Protein AF-A0AAU8K6G0-F1 (afdb_monomer_lite)

pLDDT: mean 73.61, std 20.49, range [36.53, 98.44]

Organism: NCBI:txid3156397

Structure (mmCIF, N/CA/C/O backbone):
data_AF-A0AAU8K6G0-F1
#
_entry.id   AF-A0AAU8K6G0-F1
#
loop_
_atom_site.group_PDB
_atom_site.id
_atom_site.type_symbol
_atom_site.label_atom_id
_atom_site.label_alt_id
_atom_site.label_comp_id
_atom_site.label_asym_id
_atom_site.label_entity_id
_atom_site.label_seq_id
_atom_site.pdbx_PDB_ins_code
_atom_site.Cartn_x
_atom_site.Cartn_y
_atom_site.Cartn_z
_atom_site.occupancy
_atom_site.B_iso_or_equiv
_atom_site.auth_seq_id
_atom_site.auth_comp_id
_atom_site.auth_asym_id
_atom_site.auth_atom_id
_atom_site.pdbx_PDB_model_num
ATOM 1 N N . MET A 1 1 ? 48.827 9.427 -20.322 1.00 44.75 1 MET A N 1
ATOM 2 C CA . MET A 1 1 ? 47.410 9.807 -20.124 1.00 44.75 1 MET A CA 1
ATOM 3 C C . MET A 1 1 ? 46.791 10.332 -21.427 1.00 44.75 1 MET A C 1
ATOM 5 O O . MET A 1 1 ? 46.483 11.510 -21.498 1.00 44.75 1 MET A O 1
ATOM 9 N N . LEU A 1 2 ? 46.633 9.499 -22.471 1.00 44.25 2 LEU A N 1
ATOM 10 C CA . LEU A 1 2 ? 45.915 9.888 -23.709 1.00 44.25 2 LEU A CA 1
ATOM 11 C C . LEU A 1 2 ? 45.639 8.693 -24.655 1.00 44.25 2 LEU A C 1
ATOM 13 O O . LEU A 1 2 ? 45.803 8.809 -25.861 1.00 44.25 2 LEU A O 1
ATOM 17 N N . HIS A 1 3 ? 45.270 7.511 -24.134 1.00 44.19 3 HIS A N 1
ATOM 18 C CA . HIS A 1 3 ? 45.086 6.322 -24.993 1.00 44.19 3 HIS A CA 1
ATOM 19 C C . HIS A 1 3 ? 43.915 5.387 -24.630 1.00 44.19 3 HIS A C 1
ATOM 21 O O . HIS A 1 3 ? 43.946 4.200 -24.943 1.00 44.19 3 HIS A O 1
ATOM 27 N N . THR A 1 4 ? 42.847 5.905 -24.016 1.00 48.69 4 THR A N 1
ATOM 28 C CA . THR A 1 4 ? 41.699 5.087 -23.564 1.00 48.69 4 THR A CA 1
ATOM 29 C C . THR A 1 4 ? 40.339 5.743 -23.832 1.00 48.69 4 THR A C 1
ATOM 31 O O . THR A 1 4 ? 39.475 5.764 -22.966 1.00 48.69 4 THR A O 1
ATOM 34 N N . ALA A 1 5 ? 40.114 6.269 -25.042 1.00 45.47 5 ALA A N 1
ATOM 35 C CA . ALA A 1 5 ? 38.842 6.919 -25.405 1.00 45.47 5 ALA A CA 1
ATOM 36 C C . ALA A 1 5 ? 38.200 6.404 -26.713 1.00 45.47 5 ALA A C 1
ATOM 38 O O . ALA A 1 5 ? 37.500 7.150 -27.385 1.00 45.47 5 ALA A O 1
ATOM 39 N N . LEU A 1 6 ? 38.429 5.140 -27.099 1.00 46.78 6 LEU A N 1
ATOM 40 C CA . LEU A 1 6 ? 37.892 4.568 -28.354 1.00 46.78 6 LEU A CA 1
ATOM 41 C C . LEU A 1 6 ? 37.391 3.113 -28.232 1.00 46.78 6 LEU A C 1
ATOM 43 O O . LEU A 1 6 ? 37.325 2.385 -29.218 1.00 46.78 6 LEU A O 1
ATOM 47 N N . LYS A 1 7 ? 37.000 2.668 -27.031 1.00 49.50 7 LYS A N 1
ATOM 48 C CA . LYS A 1 7 ? 36.321 1.373 -26.824 1.00 49.50 7 LYS A CA 1
ATOM 49 C C . LYS A 1 7 ? 34.852 1.616 -26.497 1.00 49.50 7 LYS A C 1
ATOM 51 O O . LYS A 1 7 ? 34.498 1.826 -25.347 1.00 49.50 7 LYS A O 1
ATOM 56 N N . GLY A 1 8 ? 34.015 1.626 -27.528 1.00 50.06 8 GLY A N 1
ATOM 57 C CA . GLY A 1 8 ? 32.563 1.752 -27.366 1.00 50.06 8 GLY A CA 1
ATOM 58 C C . GLY A 1 8 ? 31.791 2.058 -28.645 1.00 50.06 8 GLY A C 1
ATOM 59 O O . GLY A 1 8 ? 30.613 2.379 -28.580 1.00 50.06 8 GLY A O 1
ATOM 60 N N . HIS A 1 9 ? 32.430 2.009 -29.815 1.00 48.78 9 HIS A N 1
ATOM 61 C CA . HIS A 1 9 ? 31.710 2.143 -31.076 1.00 48.78 9 HIS A CA 1
ATOM 62 C C . HIS A 1 9 ? 31.223 0.747 -31.454 1.00 48.78 9 HIS A C 1
ATOM 64 O O . HIS A 1 9 ? 32.024 -0.134 -31.766 1.00 48.78 9 HIS A O 1
ATOM 70 N N . THR A 1 10 ? 29.916 0.520 -31.334 1.00 61.38 10 THR A N 1
ATOM 71 C CA . THR A 1 10 ? 29.287 -0.720 -31.790 1.00 61.38 10 THR A CA 1
ATOM 72 C C . THR A 1 10 ? 29.584 -0.904 -33.284 1.00 61.38 10 THR A C 1
ATOM 74 O O . THR A 1 10 ? 29.611 0.076 -34.027 1.00 61.38 10 THR A O 1
ATOM 77 N N . PRO A 1 11 ? 29.813 -2.134 -33.775 1.00 67.06 11 PRO A N 1
ATOM 78 C CA . PRO A 1 11 ? 30.180 -2.382 -35.178 1.00 67.06 11 PRO A CA 1
ATOM 79 C C . PRO A 1 11 ? 29.183 -1.782 -36.192 1.00 67.06 11 PRO A C 1
ATOM 81 O O . PRO A 1 11 ? 29.545 -1.498 -37.331 1.00 67.06 11 PRO A O 1
ATOM 84 N N . LEU A 1 12 ? 27.948 -1.513 -35.756 1.00 64.06 12 LEU A N 1
ATOM 85 C CA . LEU A 1 12 ? 26.915 -0.807 -36.512 1.00 64.06 12 LEU A CA 1
ATOM 86 C C . LEU A 1 12 ? 27.252 0.659 -36.829 1.00 64.06 12 LEU A C 1
ATOM 88 O O . LEU A 1 12 ? 26.959 1.110 -37.935 1.00 64.06 12 LEU A O 1
ATOM 92 N N . THR A 1 13 ? 27.882 1.409 -35.919 1.00 66.50 13 THR A N 1
ATOM 93 C CA . THR A 1 13 ? 28.199 2.827 -36.174 1.00 66.50 13 THR A CA 1
ATOM 94 C C . THR A 1 13 ? 29.302 2.973 -37.216 1.00 66.50 13 THR A C 1
ATOM 96 O O . THR A 1 13 ? 29.207 3.826 -38.096 1.00 66.50 13 THR A O 1
ATOM 99 N N . LEU A 1 14 ? 30.298 2.083 -37.197 1.00 73.25 14 LEU A N 1
ATOM 100 C CA . LEU A 1 14 ? 31.345 2.040 -38.221 1.00 73.25 14 LEU A CA 1
ATOM 101 C C . LEU A 1 14 ? 30.783 1.684 -39.604 1.00 73.25 14 LEU A C 1
ATOM 103 O O . LEU A 1 14 ? 31.200 2.269 -40.603 1.00 73.25 14 LEU A O 1
ATOM 107 N N . LEU A 1 15 ? 29.798 0.783 -39.667 1.00 75.69 15 LEU A N 1
ATOM 108 C CA . LEU A 1 15 ? 29.157 0.383 -40.922 1.00 75.69 15 LEU A CA 1
ATOM 109 C C . LEU A 1 15 ? 28.338 1.536 -41.531 1.00 75.69 15 LEU A C 1
ATOM 111 O O . LEU A 1 15 ? 28.413 1.774 -42.736 1.00 75.69 15 LEU A O 1
ATOM 115 N N . LEU A 1 16 ? 27.636 2.314 -40.701 1.00 73.81 16 LEU A N 1
ATOM 116 C CA . LEU A 1 16 ? 26.904 3.505 -41.148 1.00 73.81 16 LEU A CA 1
ATOM 117 C C . LEU A 1 16 ? 27.837 4.614 -41.654 1.00 73.81 16 LEU A C 1
ATOM 119 O O . LEU A 1 16 ? 27.563 5.211 -42.696 1.00 73.81 16 LEU A O 1
ATOM 123 N N . ILE A 1 17 ? 28.964 4.855 -40.972 1.00 76.19 17 ILE A N 1
ATOM 124 C CA . ILE A 1 17 ? 29.969 5.837 -41.415 1.00 76.19 17 ILE A CA 1
ATOM 125 C C . ILE A 1 17 ? 30.580 5.410 -42.758 1.00 76.19 17 ILE A C 1
ATOM 127 O O . ILE A 1 17 ? 30.691 6.227 -43.674 1.00 76.19 17 ILE A O 1
ATOM 131 N N . ALA A 1 18 ? 30.923 4.127 -42.910 1.00 76.88 18 ALA A N 1
ATOM 132 C CA . ALA A 1 18 ? 31.468 3.595 -44.157 1.00 76.88 18 ALA A CA 1
ATOM 133 C C . ALA A 1 18 ? 30.462 3.691 -45.320 1.00 76.88 18 ALA A C 1
ATOM 135 O O . ALA A 1 18 ? 30.833 4.098 -46.422 1.00 76.88 18 ALA A O 1
ATOM 136 N N . ALA A 1 19 ? 29.183 3.385 -45.076 1.00 76.38 19 ALA A N 1
ATOM 137 C CA . ALA A 1 19 ? 28.126 3.503 -46.080 1.00 76.38 19 ALA A CA 1
ATOM 138 C C . ALA A 1 19 ? 27.901 4.963 -46.516 1.00 76.38 19 ALA A C 1
ATOM 140 O O . ALA A 1 19 ? 27.781 5.238 -47.713 1.00 76.38 19 ALA A O 1
ATOM 141 N N . ALA A 1 20 ? 27.912 5.909 -45.571 1.00 76.44 20 ALA A N 1
ATOM 142 C CA . ALA A 1 20 ? 27.795 7.335 -45.869 1.00 76.44 20 ALA A CA 1
ATOM 143 C C . ALA A 1 20 ? 28.990 7.851 -46.691 1.00 76.44 20 ALA A C 1
ATOM 145 O O . ALA A 1 20 ? 28.804 8.568 -47.677 1.00 76.44 20 ALA A O 1
ATOM 146 N N . ALA A 1 21 ? 30.212 7.436 -46.339 1.00 78.19 21 ALA A N 1
ATOM 147 C CA . ALA A 1 21 ? 31.419 7.793 -47.080 1.00 78.19 21 ALA A CA 1
ATOM 148 C C . ALA A 1 21 ? 31.408 7.226 -48.512 1.00 78.19 21 ALA A C 1
ATOM 150 O O . ALA A 1 21 ? 31.720 7.943 -49.466 1.00 78.19 21 ALA A O 1
ATOM 151 N N . ALA A 1 22 ? 30.987 5.968 -48.687 1.00 77.62 22 ALA A N 1
ATOM 152 C CA . ALA A 1 22 ? 30.864 5.340 -50.001 1.00 77.62 22 ALA A CA 1
ATOM 153 C C . ALA A 1 22 ? 29.813 6.039 -50.883 1.00 77.62 22 ALA A C 1
ATOM 155 O O . ALA A 1 22 ? 30.069 6.303 -52.060 1.00 77.62 22 ALA A O 1
ATOM 156 N N . ALA A 1 23 ? 28.661 6.408 -50.312 1.00 76.88 23 ALA A N 1
ATOM 157 C CA . ALA A 1 23 ? 27.618 7.144 -51.024 1.00 76.88 23 ALA A CA 1
ATOM 158 C C . ALA A 1 23 ? 28.089 8.545 -51.459 1.00 76.88 23 ALA A C 1
ATOM 160 O O . ALA A 1 23 ? 27.839 8.957 -52.595 1.00 76.88 23 ALA A O 1
ATOM 161 N N . ALA A 1 24 ? 28.825 9.254 -50.595 1.00 77.75 24 ALA A N 1
ATOM 162 C CA . ALA A 1 24 ? 29.387 10.566 -50.909 1.00 77.75 24 ALA A CA 1
ATOM 163 C C . ALA A 1 24 ? 30.425 10.499 -52.044 1.00 77.75 24 ALA A C 1
ATOM 165 O O . ALA A 1 24 ? 30.394 11.317 -52.968 1.00 77.75 24 ALA A O 1
ATOM 166 N N . LEU A 1 25 ? 31.311 9.496 -52.020 1.00 80.31 25 LEU A N 1
ATOM 167 C CA . LEU A 1 25 ? 32.300 9.280 -53.079 1.00 80.31 25 LEU A CA 1
ATOM 168 C C . LEU A 1 25 ? 31.635 8.929 -54.415 1.00 80.31 25 LEU A C 1
ATOM 170 O O . LEU A 1 25 ? 32.007 9.485 -55.451 1.00 80.31 25 LEU A O 1
ATOM 174 N N . LEU A 1 26 ? 30.616 8.067 -54.401 1.00 78.00 26 LEU A N 1
ATOM 175 C CA . LEU A 1 26 ? 29.871 7.705 -55.605 1.00 78.00 26 LEU A CA 1
ATOM 176 C C . LEU A 1 26 ? 29.151 8.921 -56.213 1.00 78.00 26 LEU A C 1
ATOM 178 O O . LEU A 1 26 ? 29.222 9.140 -57.425 1.00 78.00 26 LEU A O 1
ATOM 182 N N . ALA A 1 27 ? 28.529 9.761 -55.380 1.00 72.38 27 ALA A N 1
ATOM 183 C CA . ALA A 1 27 ? 27.895 11.003 -55.819 1.00 72.38 27 ALA A CA 1
ATOM 184 C C . ALA A 1 27 ? 28.905 11.982 -56.448 1.00 72.38 27 ALA A C 1
ATOM 186 O O . ALA A 1 27 ? 28.614 12.586 -57.484 1.00 72.38 27 ALA A O 1
ATOM 187 N N . LEU A 1 28 ? 30.112 12.094 -55.881 1.00 77.50 28 LEU A N 1
ATOM 188 C CA . LEU A 1 28 ? 31.181 12.944 -56.414 1.00 77.50 28 LEU A CA 1
ATOM 189 C C . LEU A 1 28 ? 31.665 12.467 -57.794 1.00 77.50 28 LEU A C 1
ATOM 191 O O . LEU A 1 28 ? 31.880 13.283 -58.694 1.00 77.50 28 LEU A O 1
ATOM 195 N N . VAL A 1 29 ? 31.806 11.152 -57.987 1.00 80.06 29 VAL A N 1
ATOM 196 C CA . VAL A 1 29 ? 32.210 10.560 -59.275 1.00 80.06 29 VAL A CA 1
ATOM 197 C C . VAL A 1 29 ? 31.147 10.804 -60.351 1.00 80.06 29 VAL A C 1
ATOM 199 O O . VAL A 1 29 ? 31.484 11.196 -61.472 1.00 80.06 29 VAL A O 1
ATOM 202 N N . ILE A 1 30 ? 29.865 10.642 -60.012 1.00 73.00 30 ILE A N 1
ATOM 203 C CA . ILE A 1 30 ? 28.749 10.902 -60.935 1.00 73.00 30 ILE A CA 1
ATOM 204 C C . ILE A 1 30 ? 28.678 12.396 -61.292 1.00 73.00 30 ILE A C 1
ATOM 206 O O . ILE A 1 30 ? 28.531 12.740 -62.467 1.00 73.00 30 ILE A O 1
ATOM 210 N N . ALA A 1 31 ? 28.864 13.290 -60.316 1.00 67.88 31 ALA A N 1
ATOM 211 C CA . ALA A 1 31 ? 28.856 14.737 -60.532 1.00 67.88 31 ALA A CA 1
ATOM 212 C C . ALA A 1 31 ? 29.997 15.220 -61.443 1.00 67.88 31 ALA A C 1
ATOM 214 O O . ALA A 1 31 ? 29.808 16.164 -62.208 1.00 67.88 31 ALA A O 1
ATOM 215 N N . ARG A 1 32 ? 31.165 14.563 -61.407 1.00 78.06 32 ARG A N 1
ATOM 216 C CA . ARG A 1 32 ? 32.291 14.882 -62.302 1.00 78.06 32 ARG A CA 1
ATOM 217 C C . ARG A 1 32 ? 32.070 14.422 -63.745 1.00 78.06 32 ARG A C 1
ATOM 219 O O . ARG A 1 32 ? 32.608 15.046 -64.654 1.00 78.06 32 ARG A O 1
ATOM 226 N N . ARG A 1 33 ? 31.300 13.350 -63.970 1.00 73.25 33 ARG A N 1
ATOM 227 C CA . ARG A 1 33 ? 31.019 12.810 -65.316 1.00 73.25 33 ARG A CA 1
ATOM 228 C C . ARG A 1 33 ? 29.783 13.414 -65.983 1.00 73.25 33 ARG A C 1
ATOM 230 O O . ARG A 1 33 ? 29.717 13.445 -67.208 1.00 73.25 33 ARG A O 1
ATOM 237 N N . ALA A 1 34 ? 28.806 13.887 -65.215 1.00 56.84 34 ALA A N 1
ATOM 238 C CA . ALA A 1 34 ? 27.557 14.405 -65.761 1.00 56.84 34 ALA A CA 1
ATOM 239 C C . ALA A 1 34 ? 27.648 15.914 -66.057 1.00 56.84 34 ALA A C 1
ATOM 241 O O . ALA A 1 34 ? 27.816 16.733 -65.157 1.00 56.84 34 ALA A O 1
ATOM 242 N N . GLY A 1 35 ? 27.482 16.310 -67.325 1.00 62.25 35 GLY A N 1
ATOM 243 C CA . GLY A 1 35 ? 27.465 17.719 -67.737 1.00 62.25 35 GLY A CA 1
ATOM 244 C C . GLY A 1 35 ? 26.424 18.564 -66.980 1.00 62.25 35 GLY A C 1
ATOM 245 O O . GLY A 1 35 ? 25.398 18.051 -66.522 1.00 62.25 35 GLY A O 1
ATOM 246 N N . ARG A 1 36 ? 26.680 19.882 -66.881 1.00 58.66 36 ARG A N 1
ATOM 247 C CA . ARG A 1 36 ? 26.013 20.880 -66.001 1.00 58.66 36 ARG A CA 1
ATOM 248 C C . ARG A 1 36 ? 24.473 20.837 -65.937 1.00 58.66 36 ARG A C 1
ATOM 250 O O . ARG A 1 36 ? 23.899 21.326 -64.969 1.00 58.66 36 ARG A O 1
ATOM 257 N N . ARG A 1 37 ? 23.784 20.260 -66.928 1.00 56.41 37 ARG A N 1
ATOM 258 C CA . ARG A 1 37 ? 22.311 20.158 -66.966 1.00 56.41 37 ARG A CA 1
ATOM 259 C C . ARG A 1 37 ? 21.743 18.999 -66.131 1.00 56.41 37 ARG A C 1
ATOM 261 O O . ARG A 1 37 ? 20.622 19.106 -65.647 1.00 56.41 37 ARG A O 1
ATOM 268 N N . THR A 1 38 ? 22.516 17.944 -65.884 1.00 54.16 38 THR A N 1
ATOM 269 C CA . THR A 1 38 ? 22.096 16.770 -65.085 1.00 54.16 38 THR A CA 1
ATOM 270 C C . THR A 1 38 ? 22.302 16.966 -63.578 1.00 54.16 38 THR A C 1
ATOM 272 O O . THR A 1 38 ? 21.593 16.373 -62.768 1.00 54.16 38 THR A O 1
ATOM 275 N N . VAL A 1 39 ? 23.208 17.872 -63.192 1.00 54.62 39 VAL A N 1
ATOM 276 C CA . VAL A 1 39 ? 23.562 18.171 -61.791 1.00 54.62 39 VAL A CA 1
ATOM 277 C C . VAL A 1 39 ? 22.388 18.780 -61.012 1.00 54.62 39 VAL A C 1
ATOM 279 O O . VAL A 1 39 ? 22.196 18.475 -59.838 1.00 54.62 39 VAL A O 1
ATOM 282 N N . ARG A 1 40 ? 21.528 19.572 -61.671 1.00 56.00 40 ARG A N 1
ATOM 283 C CA . ARG A 1 40 ? 20.357 20.196 -61.026 1.00 56.00 40 ARG A CA 1
ATOM 284 C C . ARG A 1 40 ? 19.267 19.203 -60.612 1.00 56.00 40 ARG A C 1
ATOM 286 O O . ARG A 1 40 ? 18.587 19.461 -59.629 1.00 56.00 40 ARG A O 1
ATOM 293 N N . ARG A 1 41 ? 19.105 18.080 -61.325 1.00 55.72 41 ARG A N 1
ATOM 294 C CA . ARG A 1 41 ? 18.127 17.031 -60.961 1.00 55.72 41 ARG A CA 1
ATOM 295 C C . ARG A 1 41 ? 18.683 16.035 -59.938 1.00 55.72 41 ARG A C 1
ATOM 297 O O . ARG A 1 41 ? 17.912 15.449 -59.191 1.00 55.72 41 ARG A O 1
ATOM 304 N N . ALA A 1 42 ? 20.005 15.875 -59.871 1.00 55.00 42 ALA A N 1
ATOM 305 C CA . ALA A 1 42 ? 20.660 15.041 -58.862 1.00 55.00 42 ALA A CA 1
ATOM 306 C C . ALA A 1 42 ? 20.723 15.723 -57.480 1.00 55.00 42 ALA A C 1
ATOM 308 O O . ALA A 1 42 ? 20.595 15.056 -56.455 1.00 55.00 42 ALA A O 1
ATOM 309 N N . ALA A 1 43 ? 20.858 17.055 -57.440 1.00 57.09 43 ALA A N 1
ATOM 310 C CA . ALA A 1 43 ? 20.942 17.815 -56.192 1.00 57.09 43 ALA A CA 1
ATOM 311 C C . ALA A 1 43 ? 19.664 17.728 -55.334 1.00 57.09 43 ALA A C 1
ATOM 313 O O . ALA A 1 43 ? 19.751 17.643 -54.112 1.00 57.09 43 ALA A O 1
ATOM 314 N N . SER A 1 44 ? 18.480 17.685 -55.953 1.00 58.44 44 SER A N 1
ATOM 315 C CA . SER A 1 44 ? 17.205 17.568 -55.232 1.00 58.44 44 SER A CA 1
ATOM 316 C C . SER A 1 44 ? 17.003 16.192 -54.586 1.00 58.44 44 SER A C 1
ATOM 318 O O . SER A 1 44 ? 16.432 16.109 -53.502 1.00 58.44 44 SER A O 1
ATOM 320 N N . GLY A 1 45 ? 17.519 15.119 -55.197 1.00 63.16 45 GLY A N 1
ATOM 321 C CA . GLY A 1 45 ? 17.455 13.771 -54.620 1.00 63.16 45 GLY A CA 1
ATOM 322 C C . GLY A 1 45 ? 18.348 13.605 -53.386 1.00 63.16 45 GLY A C 1
ATOM 323 O O . GLY A 1 45 ? 17.928 13.021 -52.390 1.00 63.16 45 GLY A O 1
ATOM 324 N N . ALA A 1 46 ? 19.554 14.183 -53.416 1.00 63.53 46 ALA A N 1
ATOM 325 C CA . ALA A 1 46 ? 20.501 14.099 -52.303 1.00 63.53 46 ALA A CA 1
ATOM 326 C C . ALA A 1 46 ? 19.994 14.813 -51.036 1.00 63.53 46 ALA A C 1
ATOM 328 O O . ALA A 1 46 ? 20.153 14.295 -49.932 1.00 63.53 46 ALA A O 1
ATOM 329 N N . VAL A 1 47 ? 19.327 15.963 -51.190 1.00 69.81 47 VAL A N 1
ATOM 330 C CA . VAL A 1 47 ? 18.735 16.698 -50.059 1.00 69.81 47 VAL A CA 1
ATOM 331 C C . VAL A 1 47 ? 17.611 15.891 -49.403 1.00 69.81 47 VAL A C 1
ATOM 333 O O . VAL A 1 47 ? 17.559 15.815 -48.177 1.00 69.81 47 VAL A O 1
ATOM 336 N N . LEU A 1 48 ? 16.759 15.226 -50.192 1.00 69.38 48 LEU A N 1
ATOM 337 C CA . LEU A 1 48 ? 15.674 14.401 -49.655 1.00 69.38 48 LEU A CA 1
ATOM 338 C C . LEU A 1 48 ? 16.209 13.179 -48.885 1.00 69.38 48 LEU A C 1
ATOM 340 O O . LEU A 1 48 ? 15.706 12.873 -47.806 1.00 69.38 48 LEU A O 1
ATOM 344 N N . CYS A 1 49 ? 17.267 12.528 -49.386 1.00 70.19 49 CYS A N 1
ATOM 345 C CA . CYS A 1 49 ? 17.944 11.444 -48.667 1.00 70.19 49 CYS A CA 1
ATOM 346 C C . CYS A 1 49 ? 18.583 11.919 -47.355 1.00 70.19 49 CYS A C 1
ATOM 348 O O . CYS A 1 49 ? 18.426 11.245 -46.341 1.00 70.19 49 CYS A O 1
ATOM 350 N N . CYS A 1 50 ? 19.251 13.078 -47.334 1.00 68.75 50 CYS A N 1
ATOM 351 C CA . CYS A 1 50 ? 19.804 13.628 -46.093 1.00 68.75 50 CYS A CA 1
ATOM 352 C C . CYS A 1 50 ? 18.713 13.939 -45.059 1.00 68.75 50 CYS A C 1
ATOM 354 O O . CYS A 1 50 ? 18.900 13.623 -43.888 1.00 68.75 50 CYS A O 1
ATOM 356 N N . ILE A 1 51 ? 17.569 14.499 -45.474 1.00 69.75 51 ILE A N 1
ATOM 357 C CA . ILE A 1 51 ? 16.439 14.774 -44.569 1.00 69.75 51 ILE A CA 1
ATOM 358 C C . ILE A 1 51 ? 15.854 13.470 -44.013 1.00 69.75 51 ILE A C 1
ATOM 360 O O . ILE A 1 51 ? 15.599 13.392 -42.816 1.00 69.75 51 ILE A O 1
ATOM 364 N N . LEU A 1 52 ? 15.694 12.434 -44.844 1.00 67.25 52 LEU A N 1
ATOM 365 C CA . LEU A 1 52 ? 15.223 11.118 -44.399 1.00 67.25 52 LEU A CA 1
ATOM 366 C C . LEU A 1 52 ? 16.183 10.471 -43.394 1.00 67.25 52 LEU A C 1
ATOM 368 O O . LEU A 1 52 ? 15.729 9.981 -42.365 1.00 67.25 52 LEU A O 1
ATOM 372 N N . VAL A 1 53 ? 17.497 10.531 -43.642 1.00 69.94 53 VAL A N 1
ATOM 373 C CA . VAL A 1 53 ? 18.513 9.989 -42.724 1.00 69.94 53 VAL A CA 1
ATOM 374 C C . VAL A 1 53 ? 18.543 10.763 -41.403 1.00 69.94 53 VAL A C 1
ATOM 376 O O . VAL A 1 53 ? 18.585 10.138 -40.344 1.00 69.94 53 VAL A O 1
ATOM 379 N N . LEU A 1 54 ? 18.452 12.098 -41.436 1.00 64.06 54 LEU A N 1
ATOM 380 C CA . LEU A 1 54 ? 18.349 12.935 -40.231 1.00 64.06 54 LEU A CA 1
ATOM 381 C C . LEU A 1 54 ? 17.054 12.665 -39.451 1.00 64.06 54 LEU A C 1
ATOM 383 O O . LEU A 1 54 ? 17.103 12.557 -38.227 1.00 64.06 54 LEU A O 1
ATOM 387 N N . ALA A 1 55 ? 15.924 12.485 -40.140 1.00 63.09 55 ALA A N 1
ATOM 388 C CA . ALA A 1 55 ? 14.644 12.152 -39.516 1.00 63.09 55 ALA A CA 1
ATOM 389 C C . ALA A 1 55 ? 14.669 10.773 -38.835 1.00 63.09 55 ALA A C 1
ATOM 391 O O . ALA A 1 55 ? 14.092 10.613 -37.763 1.00 63.09 55 ALA A O 1
ATOM 392 N N . THR A 1 56 ? 15.378 9.790 -39.402 1.00 59.84 56 THR A N 1
ATOM 393 C CA . THR A 1 56 ? 15.568 8.481 -38.754 1.00 59.84 56 THR A CA 1
ATOM 394 C C . THR A 1 56 ? 16.655 8.477 -37.676 1.00 59.84 56 THR A C 1
ATOM 396 O O . THR A 1 56 ? 16.554 7.716 -36.719 1.00 59.84 56 THR A O 1
ATOM 399 N N . GLY A 1 57 ? 17.687 9.320 -37.797 1.00 56.88 57 GLY A N 1
ATOM 400 C CA . GLY A 1 57 ? 18.837 9.343 -36.885 1.00 56.88 57 GLY A CA 1
ATOM 401 C C . GLY A 1 57 ? 18.564 10.024 -35.541 1.00 56.88 57 GLY A C 1
ATOM 402 O O . GLY A 1 57 ? 19.121 9.615 -34.527 1.00 56.88 57 GLY A O 1
ATOM 403 N N . LEU A 1 58 ? 17.674 11.021 -35.501 1.00 55.97 58 LEU A N 1
ATOM 404 C CA . LEU A 1 58 ? 17.293 11.718 -34.261 1.00 55.97 58 LEU A CA 1
ATOM 405 C C . LEU A 1 58 ? 16.357 10.909 -33.348 1.00 55.97 58 LEU A C 1
ATOM 407 O O . LEU A 1 58 ? 16.174 11.279 -32.192 1.00 55.97 58 LEU A O 1
ATOM 411 N N . ALA A 1 59 ? 15.795 9.795 -33.825 1.00 54.12 59 ALA A N 1
ATOM 412 C CA . ALA A 1 59 ? 14.901 8.948 -33.034 1.00 54.12 59 ALA A CA 1
ATOM 413 C C . ALA A 1 59 ? 15.635 7.985 -32.077 1.00 54.12 59 ALA A C 1
ATOM 415 O O . ALA A 1 59 ? 14.983 7.275 -31.316 1.00 54.12 59 ALA A O 1
ATOM 416 N N . VAL A 1 60 ? 16.973 7.945 -32.099 1.00 51.06 60 VAL A N 1
ATOM 417 C CA . VAL A 1 60 ? 17.774 7.004 -31.297 1.00 51.06 60 VAL A CA 1
ATOM 418 C C . VAL A 1 60 ? 18.843 7.751 -30.499 1.00 51.06 60 VAL A C 1
ATOM 420 O O . VAL A 1 60 ? 20.033 7.465 -30.588 1.00 51.06 60 VAL A O 1
ATOM 423 N N . LEU A 1 61 ? 18.431 8.735 -29.699 1.00 56.09 61 LEU A N 1
ATOM 424 C CA . LEU A 1 61 ? 19.205 9.044 -28.500 1.00 56.09 61 LEU A CA 1
ATOM 425 C C . LEU A 1 61 ? 18.869 7.940 -27.492 1.00 56.09 61 LEU A C 1
ATOM 427 O O . LEU A 1 61 ? 17.698 7.831 -27.121 1.00 56.09 61 LEU A O 1
ATOM 431 N N . PRO A 1 62 ? 19.828 7.091 -27.078 1.00 49.16 62 PRO A N 1
ATOM 432 C CA . PRO A 1 62 ? 19.597 6.165 -25.986 1.00 49.16 62 PRO A CA 1
ATOM 433 C C . PRO A 1 62 ? 19.405 7.007 -24.726 1.00 49.16 62 PRO A C 1
ATOM 435 O O . PRO A 1 62 ? 20.361 7.401 -24.060 1.00 49.16 62 PRO A O 1
ATOM 438 N N . VAL A 1 63 ? 18.148 7.337 -24.432 1.00 54.31 63 VAL A N 1
ATOM 439 C CA . VAL A 1 63 ? 17.725 7.682 -23.078 1.00 54.31 63 VAL A CA 1
ATOM 440 C C . VAL A 1 63 ? 18.218 6.523 -22.220 1.00 54.31 63 VAL A C 1
ATOM 442 O O . VAL A 1 63 ? 18.035 5.373 -22.622 1.00 54.31 63 VAL A O 1
ATOM 445 N N . GLY A 1 64 ? 18.973 6.846 -21.167 1.00 49.38 64 GLY A N 1
ATOM 446 C CA . GLY A 1 64 ? 19.837 5.923 -20.433 1.00 49.38 64 GLY A CA 1
ATOM 447 C C . GLY A 1 64 ? 19.254 4.521 -20.313 1.00 49.38 64 GLY A C 1
ATOM 448 O O . GLY A 1 64 ? 18.072 4.357 -20.036 1.00 49.38 64 GLY A O 1
ATOM 449 N N . SER A 1 65 ? 20.097 3.528 -20.574 1.00 43.88 65 SER A N 1
ATOM 450 C CA . SER A 1 65 ? 19.784 2.110 -20.483 1.00 43.88 65 SER A CA 1
ATOM 451 C C . SER A 1 65 ? 19.144 1.771 -19.132 1.00 43.88 65 SER A C 1
ATOM 453 O O . SER A 1 65 ? 19.844 1.467 -18.166 1.00 43.88 65 SER A O 1
ATOM 455 N N . ASP A 1 66 ? 17.813 1.812 -19.090 1.00 52.84 66 ASP A N 1
ATOM 456 C CA . ASP A 1 66 ? 16.970 1.050 -18.177 1.00 52.84 66 ASP A CA 1
ATOM 457 C C . ASP A 1 66 ? 17.212 -0.422 -18.520 1.00 52.84 66 ASP A C 1
ATOM 459 O O . ASP A 1 66 ? 16.444 -1.043 -19.255 1.00 52.84 66 ASP A O 1
ATOM 463 N N . GLU A 1 67 ? 18.349 -0.971 -18.091 1.00 55.69 67 GLU A N 1
ATOM 464 C CA . GLU A 1 67 ? 18.538 -2.414 -18.137 1.00 55.69 67 GLU A CA 1
ATOM 465 C C . GLU A 1 67 ? 17.496 -3.031 -17.195 1.00 55.69 67 GLU A C 1
ATOM 467 O O . GLU A 1 67 ? 17.521 -2.736 -15.994 1.00 55.69 67 GLU A O 1
ATOM 472 N N . PRO A 1 68 ? 16.573 -3.869 -17.707 1.00 53.72 68 PRO A N 1
ATOM 473 C CA . PRO A 1 68 ? 15.718 -4.684 -16.859 1.00 53.72 68 PRO A CA 1
ATOM 474 C C . PRO A 1 68 ? 16.638 -5.531 -15.983 1.00 53.72 68 PRO A C 1
ATOM 476 O O . PRO A 1 68 ? 17.432 -6.325 -16.495 1.00 53.72 68 PRO A O 1
ATOM 479 N N . ARG A 1 69 ? 16.608 -5.304 -14.670 1.00 55.44 69 ARG A N 1
ATOM 480 C CA . ARG A 1 69 ? 17.576 -5.913 -13.757 1.00 55.44 69 ARG A CA 1
ATOM 481 C C . ARG A 1 69 ? 17.156 -7.315 -13.349 1.00 55.44 69 ARG A C 1
ATOM 483 O O . ARG A 1 69 ? 16.008 -7.578 -13.000 1.00 55.44 69 ARG A O 1
ATOM 490 N N . THR A 1 70 ? 18.135 -8.207 -13.403 1.00 52.47 70 THR A N 1
ATOM 491 C CA . THR A 1 70 ? 18.023 -9.631 -13.097 1.00 52.47 70 THR A CA 1
ATOM 492 C C . THR A 1 70 ? 17.751 -9.852 -11.608 1.00 52.47 70 THR A C 1
ATOM 494 O O . THR A 1 70 ? 18.267 -9.132 -10.753 1.00 52.47 70 THR A O 1
ATOM 497 N N . ALA A 1 71 ? 16.970 -10.884 -11.287 1.00 58.72 71 ALA A N 1
ATOM 498 C CA . ALA A 1 71 ? 16.825 -11.391 -9.927 1.00 58.72 71 ALA A CA 1
ATOM 499 C C . ALA A 1 71 ? 18.216 -11.628 -9.295 1.00 58.72 71 ALA A C 1
ATOM 501 O O . ALA A 1 71 ? 19.012 -12.391 -9.842 1.00 58.72 71 ALA A O 1
ATOM 502 N N . GLY A 1 72 ? 18.515 -10.948 -8.182 1.00 61.56 72 GLY A N 1
ATOM 503 C CA . GLY A 1 72 ? 19.805 -11.031 -7.475 1.00 61.56 72 GLY A CA 1
ATOM 504 C C . GLY A 1 72 ? 20.389 -9.689 -7.017 1.00 61.56 72 GLY A C 1
ATOM 505 O O . GLY A 1 72 ? 21.290 -9.669 -6.185 1.00 61.56 72 GLY A O 1
ATOM 506 N N . ASP A 1 73 ? 19.871 -8.562 -7.507 1.00 86.25 73 ASP A N 1
ATOM 507 C CA . ASP A 1 73 ? 20.291 -7.243 -7.025 1.00 86.25 73 ASP A CA 1
ATOM 508 C C . ASP A 1 73 ? 19.657 -6.921 -5.658 1.00 86.25 73 ASP A C 1
ATOM 510 O O . ASP A 1 73 ? 18.468 -7.160 -5.446 1.00 86.25 73 ASP A O 1
ATOM 514 N N . ALA A 1 74 ? 20.406 -6.270 -4.757 1.00 92.81 74 ALA A N 1
ATOM 515 C CA . ALA A 1 74 ? 19.929 -5.877 -3.418 1.00 92.81 74 ALA A CA 1
ATOM 516 C C . ALA A 1 74 ? 18.608 -5.074 -3.437 1.00 92.81 74 ALA A C 1
ATOM 518 O O . ALA A 1 74 ? 17.802 -5.159 -2.513 1.00 92.81 74 ALA A O 1
ATOM 519 N N . ARG A 1 75 ? 18.355 -4.328 -4.523 1.00 94.06 75 ARG A N 1
ATOM 520 C CA . ARG A 1 75 ? 17.087 -3.617 -4.766 1.00 94.06 75 ARG A CA 1
ATOM 521 C C . ARG A 1 75 ? 15.909 -4.576 -4.938 1.00 94.06 75 ARG A C 1
ATOM 523 O O . ARG A 1 75 ? 14.848 -4.354 -4.366 1.00 94.06 75 ARG A O 1
ATOM 530 N N . TYR A 1 76 ? 16.100 -5.635 -5.727 1.00 95.06 76 TYR A N 1
ATOM 531 C CA . TYR A 1 76 ? 15.084 -6.661 -5.944 1.00 95.06 76 TYR A CA 1
ATOM 532 C C . TYR A 1 76 ? 14.813 -7.424 -4.646 1.00 95.06 76 TYR A C 1
ATOM 534 O O . TYR A 1 76 ? 13.658 -7.661 -4.307 1.00 95.06 76 TYR A O 1
ATOM 542 N N . GLU A 1 77 ? 15.856 -7.755 -3.881 1.00 95.19 77 GLU A N 1
ATOM 543 C CA . GLU A 1 77 ? 15.697 -8.419 -2.584 1.00 95.19 77 GLU A CA 1
ATOM 544 C C . GLU A 1 77 ? 14.924 -7.559 -1.577 1.00 95.19 77 GLU A C 1
ATOM 546 O O . GLU A 1 77 ? 14.044 -8.073 -0.885 1.00 95.19 77 GLU A O 1
ATOM 551 N N . ALA A 1 78 ? 15.201 -6.252 -1.513 1.00 95.75 78 ALA A N 1
ATOM 552 C CA . ALA A 1 78 ? 14.457 -5.327 -0.661 1.00 95.75 78 ALA A CA 1
ATOM 553 C C . ALA A 1 78 ? 12.986 -5.209 -1.090 1.00 95.75 78 ALA A C 1
ATOM 555 O O . ALA A 1 78 ? 12.094 -5.348 -0.252 1.00 95.75 78 ALA A O 1
ATOM 556 N N . ALA A 1 79 ? 12.726 -5.048 -2.392 1.00 96.75 79 ALA A N 1
ATOM 557 C CA . ALA A 1 79 ? 11.373 -5.039 -2.949 1.00 96.75 79 ALA A CA 1
ATOM 558 C C . ALA A 1 79 ? 10.615 -6.345 -2.646 1.00 96.75 79 ALA A C 1
ATOM 560 O O . ALA A 1 79 ? 9.471 -6.313 -2.192 1.00 96.75 79 ALA A O 1
ATOM 561 N N . SER A 1 80 ? 11.270 -7.495 -2.837 1.00 97.00 80 SER A N 1
ATOM 562 C CA . SER A 1 80 ? 10.706 -8.814 -2.538 1.00 97.00 80 SER A CA 1
ATOM 563 C C . SER A 1 80 ? 10.393 -8.955 -1.057 1.00 97.00 80 SER A C 1
ATOM 565 O O . SER A 1 80 ? 9.306 -9.401 -0.712 1.00 97.00 80 SER A O 1
ATOM 567 N N . ARG A 1 81 ? 11.300 -8.538 -0.168 1.00 96.88 81 ARG A N 1
ATOM 568 C CA . ARG A 1 81 ? 11.080 -8.601 1.280 1.00 96.88 81 ARG A CA 1
ATOM 569 C C . ARG A 1 81 ? 9.901 -7.729 1.707 1.00 96.88 81 ARG A C 1
ATOM 571 O O . ARG A 1 81 ? 9.077 -8.192 2.496 1.00 96.88 81 ARG A O 1
ATOM 578 N N . ALA A 1 82 ? 9.798 -6.509 1.176 1.00 97.19 82 ALA A N 1
ATOM 579 C CA . ALA A 1 82 ? 8.690 -5.600 1.464 1.00 97.19 82 ALA A CA 1
ATOM 580 C C . ALA A 1 82 ? 7.342 -6.214 1.047 1.00 97.19 82 ALA A C 1
ATOM 582 O O . ALA A 1 82 ? 6.412 -6.267 1.852 1.00 97.19 82 ALA A O 1
ATOM 583 N N . LEU A 1 83 ? 7.264 -6.779 -0.163 1.00 97.44 83 LEU A N 1
ATOM 584 C CA . LEU A 1 83 ? 6.059 -7.454 -0.659 1.00 97.44 83 LEU A CA 1
ATOM 585 C C . LEU A 1 83 ? 5.710 -8.715 0.128 1.00 97.44 83 LEU A C 1
ATOM 587 O O . LEU A 1 83 ? 4.552 -8.883 0.504 1.00 97.44 83 LEU A O 1
ATOM 591 N N . THR A 1 84 ? 6.690 -9.574 0.420 1.00 97.44 84 THR A N 1
ATOM 592 C CA . THR A 1 84 ? 6.464 -10.791 1.209 1.00 97.44 84 THR A CA 1
ATOM 593 C C . THR A 1 84 ? 6.000 -10.453 2.624 1.00 97.44 84 THR A C 1
ATOM 595 O O . THR A 1 84 ? 5.119 -11.122 3.156 1.00 97.44 84 THR A O 1
ATOM 598 N N . THR A 1 85 ? 6.516 -9.377 3.220 1.00 96.81 85 THR A N 1
ATOM 599 C CA . THR A 1 85 ? 6.038 -8.889 4.524 1.00 96.81 85 THR A CA 1
ATOM 600 C C . THR A 1 85 ? 4.578 -8.439 4.439 1.00 96.81 85 THR A C 1
ATOM 602 O O . THR A 1 85 ? 3.745 -8.842 5.252 1.00 96.81 85 THR A O 1
ATOM 605 N N . ALA A 1 86 ? 4.254 -7.647 3.416 1.00 97.44 86 ALA A N 1
ATOM 606 C CA . ALA A 1 86 ? 2.937 -7.051 3.246 1.00 97.44 86 ALA A CA 1
ATOM 607 C C . ALA A 1 86 ? 1.845 -8.057 2.849 1.00 97.44 86 ALA A C 1
ATOM 609 O O . ALA A 1 86 ? 0.699 -7.929 3.277 1.00 97.44 86 ALA A O 1
ATOM 610 N N . PHE A 1 87 ? 2.171 -9.045 2.014 1.00 97.38 87 PHE A N 1
ATOM 611 C CA . PHE A 1 87 ? 1.171 -9.883 1.342 1.00 97.38 87 PHE A CA 1
ATOM 612 C C . PHE A 1 87 ? 1.590 -11.349 1.161 1.00 97.38 87 PHE A C 1
ATOM 614 O O . PHE A 1 87 ? 0.885 -12.108 0.488 1.00 97.38 87 PHE A O 1
ATOM 621 N N . GLY A 1 88 ? 2.727 -11.769 1.720 1.00 96.12 88 GLY A N 1
ATOM 622 C CA . GLY A 1 88 ? 3.316 -13.078 1.435 1.00 96.12 88 GLY A CA 1
ATOM 623 C C . GLY A 1 88 ? 3.686 -13.231 -0.044 1.00 96.12 88 GLY A C 1
ATOM 624 O O . GLY A 1 88 ? 3.992 -12.260 -0.731 1.00 96.12 88 GLY A O 1
ATOM 625 N N . ASP A 1 89 ? 3.595 -14.450 -0.568 1.00 95.62 89 ASP A N 1
ATOM 626 C CA . ASP A 1 89 ? 4.014 -14.773 -1.943 1.00 95.62 89 ASP A CA 1
ATOM 627 C C . ASP A 1 89 ? 2.930 -14.508 -3.004 1.00 95.62 89 ASP A C 1
ATOM 629 O O . ASP A 1 89 ? 2.970 -15.049 -4.111 1.00 95.62 89 ASP A O 1
ATOM 633 N N . ARG A 1 90 ? 1.901 -13.715 -2.675 1.00 95.56 90 ARG A N 1
ATOM 634 C CA . ARG A 1 90 ? 0.733 -13.532 -3.552 1.00 95.56 90 ARG A CA 1
ATOM 635 C C . ARG A 1 90 ? 1.050 -12.721 -4.810 1.00 95.56 90 ARG A C 1
ATOM 637 O O . ARG A 1 90 ? 0.453 -12.977 -5.857 1.00 95.56 90 ARG A O 1
ATOM 644 N N . TYR A 1 91 ? 1.937 -11.737 -4.706 1.00 96.69 91 TYR A N 1
ATOM 645 C CA . TYR A 1 91 ? 2.233 -10.809 -5.795 1.00 96.69 91 TYR A CA 1
ATOM 646 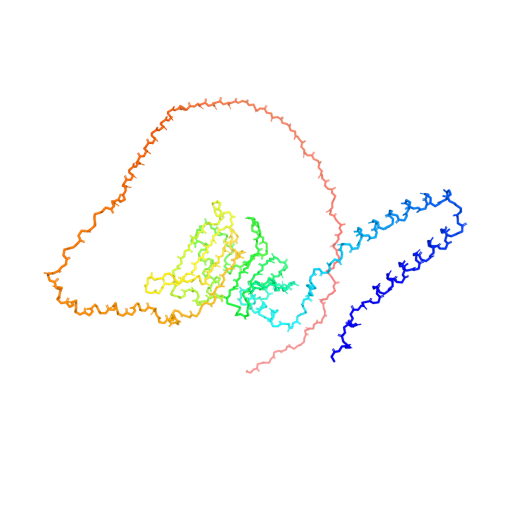C C . TYR A 1 91 ? 3.614 -11.074 -6.378 1.00 96.69 91 TYR A C 1
ATOM 648 O O . TYR A 1 91 ? 4.613 -11.100 -5.665 1.00 96.69 91 TYR A O 1
ATOM 656 N N . GLY A 1 92 ? 3.658 -11.251 -7.698 1.00 95.56 92 GLY A N 1
ATOM 657 C CA . GLY A 1 92 ? 4.903 -11.391 -8.442 1.00 95.56 92 GLY A CA 1
ATOM 658 C C . GLY A 1 92 ? 5.445 -10.031 -8.871 1.00 95.56 92 GLY A C 1
ATOM 659 O O . GLY A 1 92 ? 4.702 -9.214 -9.424 1.00 95.56 92 GLY A O 1
ATOM 660 N N . ILE A 1 93 ? 6.743 -9.819 -8.657 1.00 96.69 93 ILE A N 1
ATOM 661 C CA . ILE A 1 93 ? 7.480 -8.675 -9.196 1.00 96.69 93 ILE A CA 1
ATOM 662 C C . ILE A 1 93 ? 7.731 -8.916 -10.686 1.00 96.69 93 ILE A C 1
ATOM 664 O O . ILE A 1 93 ? 8.301 -9.935 -11.071 1.00 96.69 93 ILE A O 1
ATOM 668 N N . VAL A 1 94 ? 7.306 -7.969 -11.518 1.00 95.88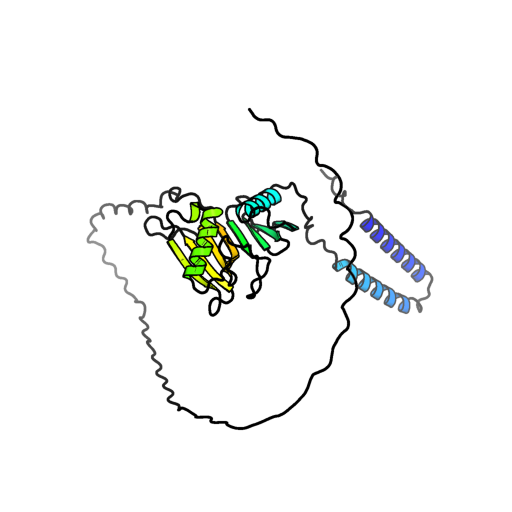 94 VAL A N 1
ATOM 669 C CA . VAL A 1 94 ? 7.604 -7.941 -12.956 1.00 95.88 94 VAL A CA 1
ATOM 670 C C . VAL A 1 94 ? 8.895 -7.173 -13.209 1.00 95.88 94 VAL A C 1
ATOM 672 O O . VAL A 1 94 ? 9.705 -7.594 -14.030 1.00 95.88 94 VAL A O 1
ATOM 675 N N . ASP A 1 95 ? 9.074 -6.045 -12.520 1.00 95.12 95 ASP A N 1
ATOM 676 C CA . ASP A 1 95 ? 10.195 -5.135 -12.742 1.00 95.12 95 ASP A CA 1
ATOM 677 C C . ASP A 1 95 ? 10.475 -4.277 -11.500 1.00 95.12 95 ASP A C 1
ATOM 679 O O . ASP A 1 95 ? 9.554 -3.950 -10.748 1.00 95.12 95 ASP A O 1
ATOM 683 N N . VAL A 1 96 ? 11.736 -3.890 -11.305 1.00 95.50 96 VAL A N 1
ATOM 684 C CA . VAL A 1 96 ? 12.177 -2.983 -10.234 1.00 95.50 96 VAL A CA 1
ATOM 685 C C . VAL A 1 96 ? 13.132 -1.958 -10.827 1.00 95.50 96 VAL A C 1
ATOM 687 O O . VAL A 1 96 ? 14.232 -2.302 -11.264 1.00 95.50 96 VAL A O 1
ATOM 690 N N . ARG A 1 97 ? 12.745 -0.682 -10.788 1.00 94.00 97 ARG A N 1
ATOM 691 C CA . ARG A 1 97 ? 13.558 0.434 -11.288 1.00 94.00 97 ARG A CA 1
ATOM 692 C C . ARG A 1 97 ? 13.797 1.466 -10.211 1.00 94.00 97 ARG A C 1
ATOM 694 O O . ARG A 1 97 ? 12.923 1.735 -9.403 1.00 94.00 97 ARG A O 1
ATOM 701 N N . GLN A 1 98 ? 14.978 2.066 -10.232 1.00 93.31 98 GLN A N 1
ATOM 702 C CA . GLN A 1 98 ? 15.288 3.233 -9.419 1.00 93.31 98 GLN A CA 1
ATOM 703 C C . GLN A 1 98 ? 15.282 4.451 -10.333 1.00 93.31 98 GLN A C 1
ATOM 705 O O . GLN A 1 98 ? 16.101 4.516 -11.251 1.00 93.31 98 GLN A O 1
ATOM 710 N N . GLU A 1 99 ? 14.392 5.409 -10.089 1.00 84.31 99 GLU A N 1
ATOM 711 C CA . GLU A 1 99 ? 14.403 6.647 -10.864 1.00 84.31 99 GLU A CA 1
ATOM 712 C C . GLU A 1 99 ? 15.609 7.503 -10.436 1.00 84.31 99 GLU A C 1
ATOM 714 O O . GLU A 1 99 ? 15.814 7.704 -9.229 1.00 84.31 99 GLU A O 1
ATOM 719 N N . PRO A 1 100 ? 16.439 7.996 -11.374 1.00 83.19 100 PRO A N 1
ATOM 720 C CA . PRO A 1 100 ? 17.605 8.803 -11.036 1.00 83.19 100 PRO A CA 1
ATOM 721 C C . PRO A 1 100 ? 17.238 10.012 -10.166 1.00 83.19 100 PRO A C 1
ATOM 723 O O . PRO A 1 100 ? 16.444 10.857 -10.561 1.00 83.19 100 PRO A O 1
ATOM 726 N N . GLY A 1 101 ? 17.839 10.103 -8.977 1.00 86.94 101 GLY A N 1
ATOM 727 C CA . GLY A 1 101 ? 17.639 11.222 -8.048 1.00 86.94 101 GLY A CA 1
ATOM 728 C C . GLY A 1 101 ? 16.409 11.133 -7.135 1.00 86.94 101 GLY A C 1
ATOM 729 O O . GLY A 1 101 ? 16.299 11.965 -6.242 1.00 86.94 101 GLY A O 1
ATOM 730 N N . SER A 1 102 ? 15.531 10.135 -7.297 1.00 88.50 102 SER A N 1
ATOM 731 C CA . SER A 1 102 ? 14.320 9.987 -6.462 1.00 88.50 102 SER A CA 1
ATOM 732 C C . SER A 1 102 ? 14.600 9.465 -5.049 1.00 88.50 102 SER A C 1
ATOM 734 O O . SER A 1 102 ? 13.882 9.798 -4.116 1.00 88.50 102 SER A O 1
ATOM 736 N N . GLY A 1 103 ? 15.631 8.628 -4.887 1.00 92.00 103 GLY A N 1
ATOM 737 C CA . GLY A 1 103 ? 15.798 7.849 -3.656 1.00 92.00 103 GLY A CA 1
ATOM 738 C C . GLY A 1 103 ? 14.720 6.773 -3.472 1.00 92.00 103 GLY A C 1
ATOM 739 O O . GLY A 1 103 ? 14.570 6.257 -2.374 1.00 92.00 103 GLY A O 1
ATOM 740 N N . GLU A 1 104 ? 13.981 6.413 -4.527 1.00 95.62 104 GLU A N 1
ATOM 741 C CA . GLU A 1 104 ? 12.903 5.425 -4.473 1.00 95.62 104 GLU A CA 1
ATOM 742 C C . GLU A 1 104 ? 13.067 4.343 -5.547 1.00 95.62 104 GLU A C 1
ATOM 744 O O . GLU A 1 104 ? 13.619 4.558 -6.633 1.00 95.62 104 GLU A O 1
ATOM 749 N N . LEU A 1 105 ? 12.567 3.152 -5.236 1.00 96.62 105 LEU A N 1
ATOM 750 C CA . LEU A 1 105 ? 12.355 2.066 -6.177 1.00 96.62 105 LEU A CA 1
ATOM 751 C C . LEU A 1 105 ? 10.897 2.074 -6.611 1.00 96.62 105 LEU A C 1
ATOM 753 O O . LEU A 1 105 ? 10.009 1.949 -5.777 1.00 96.62 105 LEU A O 1
ATOM 757 N N . THR A 1 106 ? 10.653 2.140 -7.912 1.00 97.19 106 THR A N 1
ATOM 758 C CA . THR A 1 106 ? 9.370 1.786 -8.514 1.00 97.19 106 THR A CA 1
ATOM 759 C C . THR A 1 106 ? 9.353 0.288 -8.794 1.00 97.19 106 THR A C 1
ATOM 761 O O . THR A 1 106 ? 10.203 -0.236 -9.516 1.00 97.19 106 THR A O 1
ATOM 764 N N . ILE A 1 107 ? 8.370 -0.404 -8.233 1.00 97.25 107 ILE A N 1
ATOM 765 C CA . ILE A 1 107 ? 8.180 -1.847 -8.335 1.00 97.25 107 ILE A CA 1
ATOM 766 C C . ILE A 1 107 ? 6.908 -2.089 -9.144 1.00 97.25 107 ILE A C 1
ATOM 768 O O . ILE A 1 107 ? 5.801 -1.749 -8.724 1.00 97.25 107 ILE A O 1
ATOM 772 N N . THR A 1 108 ? 7.057 -2.688 -10.320 1.00 96.75 108 THR A N 1
ATOM 773 C CA . THR A 1 108 ? 5.920 -3.083 -11.155 1.00 96.75 108 THR A CA 1
ATOM 774 C C . THR A 1 108 ? 5.515 -4.503 -10.803 1.00 96.75 108 THR A C 1
ATOM 776 O O . THR A 1 108 ? 6.344 -5.415 -10.819 1.00 96.75 108 THR A O 1
ATOM 779 N N . LEU A 1 109 ? 4.234 -4.700 -10.513 1.00 96.69 109 LEU A N 1
ATOM 780 C CA . LEU A 1 109 ? 3.649 -6.005 -10.229 1.00 96.69 109 LEU A CA 1
ATOM 781 C C . LEU A 1 109 ? 2.807 -6.466 -11.415 1.00 96.69 109 LEU A C 1
ATOM 783 O O . LEU A 1 109 ? 2.470 -5.694 -12.312 1.00 96.69 109 LEU A O 1
ATOM 787 N N . ASN A 1 110 ? 2.398 -7.730 -11.389 1.00 93.69 110 ASN A N 1
ATOM 788 C CA . ASN A 1 110 ? 1.422 -8.261 -12.343 1.00 93.69 110 ASN A CA 1
ATOM 789 C C . ASN A 1 110 ? 0.054 -7.546 -12.292 1.00 93.69 110 ASN A C 1
ATOM 791 O O . ASN A 1 110 ? -0.689 -7.587 -13.268 1.00 93.69 110 ASN A O 1
ATOM 795 N N . THR A 1 111 ? -0.276 -6.927 -11.160 1.00 92.50 111 THR A N 1
ATOM 796 C CA . THR A 1 111 ? -1.622 -6.433 -10.826 1.00 92.50 111 THR A CA 1
ATOM 797 C C . THR A 1 111 ? -1.638 -4.998 -10.299 1.00 92.50 111 THR A C 1
ATOM 799 O O . THR A 1 111 ? -2.696 -4.402 -10.145 1.00 92.50 111 THR A O 1
ATOM 802 N N . GLY A 1 112 ? -0.471 -4.398 -10.064 1.00 95.94 112 GLY A N 1
ATOM 803 C CA . GLY A 1 112 ? -0.367 -3.110 -9.391 1.00 95.94 112 GLY A CA 1
ATOM 804 C C . GLY A 1 112 ? 1.008 -2.478 -9.528 1.00 95.94 112 GLY A C 1
ATOM 805 O O . GLY A 1 112 ? 1.865 -2.940 -10.285 1.00 95.94 112 GLY A O 1
ATOM 806 N N . VAL A 1 113 ? 1.203 -1.394 -8.790 1.00 97.44 113 VAL A N 1
ATOM 807 C CA . VAL A 1 113 ? 2.485 -0.695 -8.685 1.00 97.44 113 VAL A CA 1
ATOM 808 C C . VAL A 1 113 ? 2.772 -0.403 -7.223 1.00 97.44 113 VAL A C 1
ATOM 810 O O . VAL A 1 113 ? 1.856 -0.098 -6.459 1.00 97.44 113 VAL A O 1
ATOM 813 N N . ALA A 1 114 ? 4.037 -0.502 -6.844 1.00 98.12 114 ALA A N 1
ATOM 814 C CA . ALA A 1 114 ? 4.511 -0.131 -5.525 1.00 98.12 114 ALA A CA 1
ATOM 815 C C . ALA A 1 114 ? 5.723 0.794 -5.628 1.00 98.12 114 ALA A C 1
ATOM 817 O O . ALA A 1 114 ? 6.448 0.774 -6.624 1.00 98.12 114 ALA A O 1
ATOM 818 N N . THR A 1 115 ? 5.944 1.586 -4.590 1.00 97.81 115 THR A N 1
ATOM 819 C CA . THR A 1 115 ? 7.176 2.327 -4.369 1.00 97.81 115 THR A CA 1
ATOM 820 C C . THR A 1 115 ? 7.799 1.923 -3.040 1.00 97.81 115 THR A C 1
ATOM 822 O O . THR A 1 115 ? 7.105 1.541 -2.095 1.00 97.81 115 THR A O 1
ATOM 825 N N . LEU A 1 116 ? 9.126 1.951 -2.986 1.00 97.62 116 LEU A N 1
ATOM 826 C CA . LEU A 1 116 ? 9.903 1.640 -1.792 1.00 97.62 116 LEU A CA 1
ATOM 827 C C . LEU A 1 116 ? 11.049 2.643 -1.666 1.00 97.62 116 LEU A C 1
ATOM 829 O O . LEU A 1 116 ? 11.819 2.790 -2.615 1.00 97.62 116 LEU A O 1
ATOM 833 N N . SER A 1 117 ? 11.195 3.308 -0.522 1.00 95.75 117 SER A N 1
ATOM 834 C CA . SER A 1 117 ? 12.355 4.174 -0.288 1.00 95.75 117 SER A CA 1
ATOM 835 C C . SER A 1 117 ? 13.658 3.371 -0.322 1.00 95.75 117 SER A C 1
ATOM 837 O O . SER A 1 117 ? 13.701 2.182 -0.003 1.00 95.75 117 SER A O 1
ATOM 839 N N . TRP A 1 118 ? 14.739 3.992 -0.780 1.00 95.00 118 TRP A N 1
ATOM 840 C CA . TRP A 1 118 ? 16.019 3.330 -0.986 1.00 95.00 118 TRP A CA 1
ATOM 841 C C . TRP A 1 118 ? 17.183 4.264 -0.646 1.00 95.00 118 TRP A C 1
ATOM 843 O O . TRP A 1 118 ? 17.231 5.390 -1.147 1.00 95.00 118 TRP A O 1
ATOM 853 N N . PRO A 1 119 ? 18.186 3.799 0.127 1.00 94.12 119 PRO A N 1
ATOM 854 C CA . PRO A 1 119 ? 18.491 2.397 0.459 1.00 94.12 119 PRO A CA 1
ATOM 855 C C . PRO A 1 119 ? 17.885 1.854 1.762 1.00 94.12 119 PRO A C 1
ATOM 857 O O . PRO A 1 119 ? 18.128 0.697 2.095 1.00 94.12 119 PRO A O 1
ATOM 860 N N . ASP A 1 120 ? 17.145 2.672 2.499 1.00 93.06 120 ASP A N 1
ATOM 861 C CA . ASP A 1 120 ? 16.626 2.366 3.837 1.00 93.06 120 ASP A CA 1
ATOM 862 C C . ASP A 1 120 ? 15.445 1.377 3.843 1.00 93.06 120 ASP A C 1
ATOM 864 O O . ASP A 1 120 ? 15.321 0.588 4.776 1.00 93.06 120 ASP A O 1
ATOM 868 N N . ALA A 1 121 ? 14.624 1.358 2.786 1.00 94.69 121 ALA A N 1
ATOM 869 C CA . ALA A 1 121 ? 13.423 0.524 2.669 1.00 94.69 121 ALA A CA 1
ATOM 870 C C . ALA A 1 121 ? 12.386 0.756 3.787 1.00 94.69 121 ALA A C 1
ATOM 872 O O . ALA A 1 121 ? 11.595 -0.134 4.103 1.00 94.69 121 ALA A O 1
ATOM 873 N N . GLU A 1 122 ? 12.373 1.957 4.369 1.00 93.06 122 GLU A N 1
ATOM 874 C CA . GLU A 1 122 ? 11.492 2.320 5.483 1.00 93.06 122 GLU A CA 1
ATOM 875 C C . GLU A 1 122 ? 10.087 2.723 5.024 1.00 93.06 122 GLU A C 1
ATOM 877 O O . GLU A 1 122 ? 9.121 2.485 5.750 1.00 93.06 122 GLU A O 1
ATOM 882 N N . ASN A 1 123 ? 9.950 3.294 3.824 1.00 95.62 123 ASN A N 1
ATOM 883 C CA . ASN A 1 123 ? 8.672 3.755 3.283 1.00 95.62 123 ASN A CA 1
ATOM 884 C C . ASN A 1 123 ? 8.237 2.860 2.126 1.00 95.62 123 ASN A C 1
ATOM 886 O O . ASN A 1 123 ? 8.851 2.886 1.062 1.00 95.62 123 ASN A O 1
ATOM 890 N N . PHE A 1 124 ? 7.174 2.086 2.323 1.00 97.50 124 PHE A N 1
ATOM 891 C CA . PHE A 1 124 ? 6.598 1.204 1.314 1.00 97.50 124 PHE A CA 1
ATOM 892 C C . PHE A 1 124 ? 5.160 1.617 1.009 1.00 97.50 124 PHE A C 1
ATOM 894 O O . PHE A 1 124 ? 4.305 1.591 1.890 1.00 97.50 124 PHE A O 1
ATOM 901 N N . ASN A 1 125 ? 4.880 1.953 -0.246 1.00 97.94 125 ASN A N 1
ATOM 902 C CA . ASN A 1 125 ? 3.543 2.290 -0.722 1.00 97.94 125 ASN A CA 1
ATOM 903 C C . ASN A 1 125 ? 3.168 1.359 -1.872 1.00 97.94 125 ASN A C 1
ATOM 905 O O . ASN A 1 125 ? 3.990 1.059 -2.729 1.00 97.94 125 ASN A O 1
ATOM 909 N N . ILE A 1 126 ? 1.930 0.892 -1.912 1.00 98.19 126 ILE A N 1
ATOM 910 C CA . ILE A 1 126 ? 1.427 0.041 -2.982 1.00 98.19 126 ILE A CA 1
ATOM 911 C C . ILE A 1 126 ? -0.022 0.369 -3.311 1.00 98.19 126 ILE A C 1
ATOM 913 O O . ILE A 1 126 ? -0.867 0.563 -2.437 1.00 98.19 126 ILE A O 1
ATOM 917 N N . SER A 1 127 ? -0.307 0.350 -4.610 1.00 97.62 127 SER A N 1
ATOM 918 C CA . SER A 1 127 ? -1.640 0.470 -5.179 1.00 97.62 127 SER A CA 1
ATOM 919 C C . SER A 1 127 ? -1.939 -0.755 -6.044 1.00 97.62 127 SER A C 1
ATOM 921 O O . SER A 1 127 ? -1.307 -0.975 -7.083 1.00 97.62 127 SER A O 1
ATOM 923 N N . LEU A 1 128 ? -2.892 -1.571 -5.587 1.00 97.12 128 LEU A N 1
ATOM 924 C CA . LEU A 1 128 ? -3.353 -2.796 -6.252 1.00 97.12 128 LEU A CA 1
ATOM 925 C C . LEU A 1 128 ? -4.582 -2.549 -7.137 1.00 97.12 128 LEU A C 1
ATOM 927 O O . LEU A 1 128 ? -4.894 -3.357 -8.004 1.00 97.12 128 LEU A O 1
ATOM 931 N N . GLU A 1 129 ? -5.279 -1.427 -6.942 1.00 92.88 129 GLU A N 1
ATOM 932 C CA . GLU A 1 129 ? -6.457 -1.053 -7.726 1.00 92.88 129 GLU A CA 1
ATOM 933 C C . GLU A 1 129 ? -6.364 0.375 -8.252 1.00 92.88 129 GLU A C 1
ATOM 935 O O . GLU A 1 129 ? -5.996 1.308 -7.540 1.00 92.88 129 GLU A O 1
ATOM 940 N N . ARG A 1 130 ? -6.773 0.548 -9.513 1.00 85.88 130 ARG A N 1
ATOM 941 C CA . ARG A 1 130 ? -6.842 1.855 -10.189 1.00 85.88 130 ARG A CA 1
ATOM 942 C C . ARG A 1 130 ? -8.273 2.362 -10.374 1.00 85.88 130 ARG A C 1
ATOM 944 O O . ARG A 1 130 ? -8.470 3.503 -10.780 1.00 85.88 130 ARG A O 1
ATOM 951 N N . THR A 1 131 ? -9.267 1.508 -10.137 1.00 91.31 131 THR A N 1
ATOM 952 C CA . THR A 1 131 ? -10.683 1.765 -10.423 1.00 91.31 131 THR A CA 1
ATOM 953 C C . THR A 1 131 ? -11.533 1.630 -9.168 1.00 91.31 131 THR A C 1
ATOM 955 O O . THR A 1 131 ? -11.152 0.952 -8.225 1.00 91.31 131 THR A O 1
ATOM 958 N N . ALA A 1 132 ? -12.714 2.252 -9.169 1.00 90.44 132 ALA A N 1
ATOM 959 C CA . ALA A 1 132 ? -13.667 2.158 -8.058 1.00 90.44 132 ALA A CA 1
ATOM 960 C C . ALA A 1 132 ? -14.390 0.803 -7.983 1.00 90.44 132 ALA A C 1
ATOM 962 O O . ALA A 1 132 ? -15.085 0.530 -7.004 1.00 90.44 132 ALA A O 1
ATOM 963 N N . GLU A 1 133 ? -14.289 -0.013 -9.033 1.00 92.50 133 GLU A N 1
ATOM 964 C CA . GLU A 1 133 ? -14.801 -1.379 -9.060 1.00 92.50 133 GLU A CA 1
ATOM 965 C C . GLU A 1 133 ? -13.750 -2.324 -8.455 1.00 92.50 133 GLU A C 1
ATOM 967 O O . GLU A 1 133 ? -12.655 -2.416 -9.017 1.00 92.50 133 GLU A O 1
ATOM 972 N N . PRO A 1 134 ? -14.053 -2.994 -7.322 1.00 91.19 134 PRO A N 1
ATOM 973 C CA . PRO A 1 134 ? -13.131 -3.930 -6.688 1.00 91.19 134 PRO A CA 1
ATOM 974 C C . PRO A 1 134 ? -12.761 -5.085 -7.620 1.00 91.19 134 PRO A C 1
ATOM 976 O O . PRO A 1 134 ? -13.630 -5.807 -8.114 1.00 91.19 134 PRO A O 1
ATOM 979 N N . GLY A 1 135 ? -11.464 -5.277 -7.832 1.00 89.62 135 GLY A N 1
ATOM 980 C CA . GLY A 1 135 ? -10.903 -6.318 -8.680 1.00 89.62 135 GLY A CA 1
ATOM 981 C C . GLY A 1 135 ? -10.450 -7.557 -7.895 1.00 89.62 135 GLY A C 1
ATOM 982 O O . GLY A 1 135 ? -10.287 -7.524 -6.670 1.00 89.62 135 GLY A O 1
ATOM 983 N N . PRO A 1 136 ? -10.192 -8.680 -8.591 1.00 91.69 136 PRO A N 1
ATOM 984 C CA . PRO A 1 136 ? -9.575 -9.867 -7.984 1.00 91.69 136 PRO A CA 1
ATOM 985 C C . PRO A 1 136 ? -8.128 -9.620 -7.516 1.00 91.69 136 PRO A C 1
ATOM 987 O O . PRO A 1 136 ? -7.599 -10.406 -6.722 1.00 91.69 136 PRO A O 1
ATOM 990 N N . ASP A 1 137 ? -7.539 -8.534 -8.010 1.00 93.94 137 ASP A N 1
ATOM 991 C CA . ASP A 1 137 ? -6.163 -8.092 -7.823 1.00 93.94 137 ASP A CA 1
ATOM 992 C C . ASP A 1 137 ? -5.890 -7.550 -6.415 1.00 93.94 137 ASP A C 1
ATOM 994 O O . ASP A 1 137 ? -4.764 -7.646 -5.938 1.00 93.94 137 ASP A O 1
ATOM 998 N N . SER A 1 138 ? -6.916 -7.075 -5.701 1.00 96.12 138 SER A N 1
ATOM 999 C CA . SER A 1 138 ? -6.776 -6.679 -4.296 1.00 96.12 138 SER A CA 1
ATOM 1000 C C . SER A 1 138 ? -6.561 -7.857 -3.354 1.00 96.12 138 SER A C 1
ATOM 1002 O O . SER A 1 138 ? -7.082 -8.969 -3.546 1.00 96.12 138 SER A O 1
ATOM 1004 N N . PHE A 1 139 ? -5.860 -7.582 -2.255 1.00 96.69 139 PHE A N 1
ATOM 1005 C CA . PHE A 1 139 ? -5.489 -8.597 -1.280 1.00 96.69 139 PHE A CA 1
ATOM 1006 C C . PHE A 1 139 ? -6.683 -8.973 -0.391 1.00 96.69 139 PHE A C 1
ATOM 1008 O O . PHE A 1 139 ? -7.232 -8.109 0.293 1.00 96.69 139 PHE A O 1
ATOM 1015 N N . PRO A 1 140 ? -7.115 -10.245 -0.365 1.00 96.00 140 PRO A N 1
ATOM 1016 C CA . PRO A 1 140 ? -8.220 -10.663 0.480 1.00 96.00 140 PRO A CA 1
ATOM 1017 C C . PRO A 1 140 ? -7.812 -10.619 1.950 1.00 96.00 140 PRO A C 1
ATOM 1019 O O . PRO A 1 140 ? -6.818 -11.223 2.345 1.00 96.00 140 PRO A O 1
ATOM 1022 N N . VAL A 1 141 ? -8.620 -9.951 2.767 1.00 95.81 141 VAL A N 1
ATOM 1023 C CA . VAL A 1 141 ? -8.490 -10.010 4.222 1.00 95.81 141 VAL A CA 1
ATOM 1024 C C . VAL A 1 141 ? -9.185 -11.275 4.724 1.00 95.81 141 VAL A C 1
ATOM 1026 O O . VAL A 1 141 ? -10.274 -11.618 4.261 1.00 95.81 141 VAL A O 1
ATOM 1029 N N . ALA A 1 142 ? -8.569 -11.980 5.674 1.00 89.19 142 ALA A N 1
ATOM 1030 C CA . ALA A 1 142 ? -9.194 -13.133 6.316 1.00 89.19 142 ALA A CA 1
ATOM 1031 C C . ALA A 1 142 ? -10.518 -12.737 7.005 1.00 89.19 142 ALA A C 1
ATOM 1033 O O . ALA A 1 142 ? -10.615 -11.688 7.649 1.00 89.19 142 ALA A O 1
ATOM 1034 N N . GLY A 1 143 ? -11.541 -13.582 6.870 1.00 85.00 143 GLY A N 1
ATOM 1035 C CA . GLY A 1 143 ? -12.877 -13.342 7.411 1.00 85.00 143 GLY A CA 1
ATOM 1036 C C . GLY A 1 143 ? -13.950 -14.159 6.695 1.00 85.00 143 GLY A C 1
ATOM 1037 O O . GLY A 1 143 ? -13.651 -15.075 5.933 1.00 85.00 143 GLY A O 1
ATOM 1038 N N . ASP A 1 144 ? -15.204 -13.795 6.932 1.00 80.50 144 ASP A N 1
ATOM 1039 C CA . ASP A 1 144 ? -16.400 -14.352 6.287 1.00 80.50 144 ASP A CA 1
ATOM 1040 C C . ASP A 1 144 ? -16.574 -13.904 4.822 1.00 80.50 144 ASP A C 1
ATOM 1042 O O . ASP A 1 144 ? -17.432 -14.418 4.107 1.00 80.50 144 ASP A O 1
ATOM 1046 N N . GLY A 1 145 ? -15.737 -12.969 4.362 1.00 80.12 145 GLY A N 1
ATOM 1047 C CA . GLY A 1 145 ? -15.803 -12.403 3.019 1.00 80.12 145 GLY A CA 1
ATOM 1048 C C . GLY A 1 145 ? -16.952 -11.412 2.839 1.00 80.12 145 GLY A C 1
ATOM 1049 O O . GLY A 1 145 ? -17.265 -11.074 1.697 1.00 80.12 145 GLY A O 1
ATOM 1050 N N . THR A 1 146 ? -17.575 -10.955 3.932 1.00 88.00 146 THR A N 1
ATOM 1051 C CA . THR A 1 146 ? -18.658 -9.975 3.881 1.00 88.00 146 THR A CA 1
ATOM 1052 C C . THR A 1 146 ? -18.100 -8.606 3.473 1.00 88.00 146 THR A C 1
ATOM 1054 O O . THR A 1 146 ? -17.202 -8.082 4.138 1.00 88.00 146 THR A O 1
ATOM 1057 N N . PRO A 1 147 ? -18.608 -8.008 2.379 1.00 93.31 147 PRO A N 1
ATOM 1058 C CA . PRO A 1 147 ? -18.275 -6.643 1.995 1.00 93.31 147 PRO A CA 1
ATOM 1059 C C . PRO A 1 147 ? -18.569 -5.640 3.123 1.00 93.31 147 PRO A C 1
ATOM 1061 O O . PRO A 1 147 ? -19.657 -5.702 3.698 1.00 93.31 147 PRO A O 1
ATOM 1064 N N . PRO A 1 148 ? -17.660 -4.695 3.424 1.00 95.44 148 PRO A N 1
ATOM 1065 C CA . PRO A 1 148 ? -17.911 -3.674 4.432 1.00 95.44 148 PRO A CA 1
ATOM 1066 C C . PRO A 1 148 ? -19.073 -2.771 4.003 1.00 95.44 148 PRO A C 1
ATOM 1068 O O . PRO A 1 148 ? -19.068 -2.220 2.900 1.00 95.44 148 PRO A O 1
ATOM 1071 N N . ALA A 1 149 ? -20.072 -2.631 4.877 1.00 94.19 149 ALA A N 1
ATOM 1072 C CA . ALA A 1 149 ? -21.230 -1.762 4.666 1.00 94.19 149 ALA A CA 1
ATOM 1073 C C . ALA A 1 149 ? -21.077 -0.414 5.390 1.00 94.19 149 ALA A C 1
ATOM 1075 O O . ALA A 1 149 ? -21.813 0.533 5.109 1.00 94.19 149 ALA A O 1
ATOM 1076 N N . SER A 1 150 ? -20.120 -0.329 6.314 1.00 96.88 150 SER A N 1
ATOM 1077 C CA . SER A 1 150 ? -19.874 0.821 7.175 1.00 96.88 150 SER A CA 1
ATOM 1078 C C . SER A 1 150 ? -18.372 1.054 7.414 1.00 96.88 150 SER A C 1
ATOM 1080 O O . SER A 1 150 ? -17.561 0.148 7.194 1.00 96.88 150 SER A O 1
ATOM 1082 N N . PRO A 1 151 ? -17.981 2.249 7.901 1.00 97.75 151 PRO A N 1
ATOM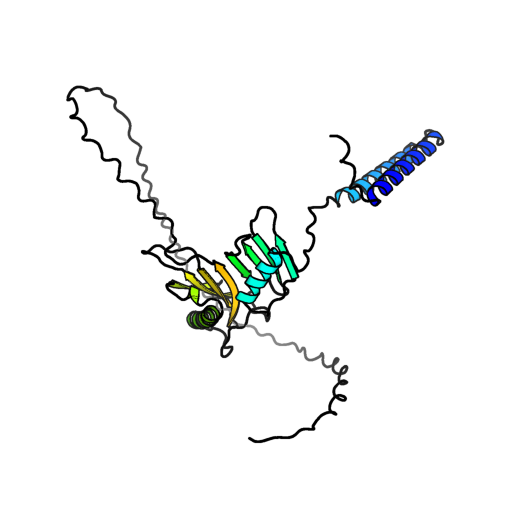 1083 C CA . PRO A 1 151 ? -16.612 2.504 8.350 1.00 97.75 151 PRO A CA 1
ATOM 1084 C C . PRO A 1 151 ? -16.129 1.512 9.419 1.00 97.75 151 PRO A C 1
ATOM 1086 O O . PRO A 1 151 ? -14.969 1.110 9.386 1.00 97.75 151 PRO A O 1
ATOM 1089 N N . ASP A 1 152 ? -17.009 1.077 10.326 1.00 97.50 152 ASP A N 1
ATOM 1090 C CA . ASP A 1 152 ? -16.657 0.141 11.401 1.00 97.50 152 ASP A CA 1
ATOM 1091 C C . ASP A 1 152 ? -16.338 -1.261 10.860 1.00 97.50 152 ASP A C 1
ATOM 1093 O O . ASP A 1 152 ? -15.383 -1.899 11.309 1.00 97.50 152 ASP A O 1
ATOM 1097 N N . ASP A 1 153 ? -17.061 -1.719 9.831 1.00 97.12 153 ASP A N 1
ATOM 1098 C CA . ASP A 1 153 ? -16.750 -2.984 9.151 1.00 97.12 153 ASP A CA 1
ATOM 1099 C C . ASP A 1 153 ? -15.375 -2.924 8.470 1.00 97.12 153 ASP A C 1
ATOM 1101 O O . ASP A 1 153 ? -14.595 -3.881 8.517 1.00 97.12 153 ASP A O 1
ATOM 1105 N N . ALA A 1 154 ? -15.064 -1.785 7.840 1.00 97.62 154 ALA A N 1
ATOM 1106 C CA . ALA A 1 154 ? -13.775 -1.565 7.197 1.00 97.62 154 ALA A CA 1
ATOM 1107 C C . ALA A 1 154 ? -12.634 -1.505 8.219 1.00 97.62 154 ALA A C 1
ATOM 1109 O O . ALA A 1 154 ? -11.585 -2.103 7.987 1.00 97.62 154 ALA A O 1
ATOM 1110 N N . VAL A 1 155 ? -12.854 -0.867 9.372 1.00 97.75 155 VAL A N 1
ATOM 1111 C CA . VAL A 1 155 ? -11.926 -0.887 10.510 1.00 97.75 155 VAL A CA 1
ATOM 1112 C C . VAL A 1 155 ? -11.654 -2.315 10.967 1.00 97.75 155 VAL A C 1
ATOM 1114 O O . VAL A 1 155 ? -10.493 -2.698 11.066 1.00 97.75 155 VAL A O 1
ATOM 1117 N N . ALA A 1 156 ? -12.691 -3.127 11.178 1.00 96.88 156 ALA A N 1
ATOM 1118 C CA . ALA A 1 156 ? -12.516 -4.506 11.626 1.00 96.88 156 ALA A CA 1
ATOM 1119 C C . ALA A 1 156 ? -11.713 -5.345 10.614 1.00 96.88 156 ALA A C 1
ATOM 1121 O O . ALA A 1 156 ? -10.879 -6.168 10.998 1.00 96.88 156 ALA A O 1
ATOM 1122 N N . ALA A 1 157 ? -11.932 -5.142 9.311 1.00 97.44 157 ALA A N 1
ATOM 1123 C CA . ALA A 1 157 ? -11.129 -5.783 8.271 1.00 97.44 157 ALA A CA 1
ATOM 1124 C C . ALA A 1 157 ? -9.672 -5.287 8.284 1.00 97.44 157 ALA A C 1
ATOM 1126 O O . ALA A 1 157 ? -8.739 -6.093 8.258 1.00 97.44 157 ALA A O 1
ATOM 1127 N N . ALA A 1 158 ? -9.466 -3.975 8.372 1.00 97.69 158 ALA A N 1
ATOM 1128 C CA . ALA A 1 158 ? -8.139 -3.379 8.396 1.00 97.69 158 ALA A CA 1
ATOM 1129 C C . ALA A 1 158 ? -7.336 -3.820 9.634 1.00 97.69 158 ALA A C 1
ATOM 1131 O O . ALA A 1 158 ? -6.156 -4.128 9.507 1.00 97.69 158 ALA A O 1
ATOM 1132 N N . GLU A 1 159 ? -7.970 -3.949 10.802 1.00 97.31 159 GLU A N 1
ATOM 1133 C CA . GLU A 1 159 ? -7.348 -4.463 12.029 1.00 97.31 159 GLU A CA 1
ATOM 1134 C C . GLU A 1 159 ? -6.952 -5.934 11.920 1.00 97.31 159 GLU A C 1
ATOM 1136 O O . GLU A 1 159 ? -5.866 -6.301 12.361 1.00 97.31 159 GLU A O 1
ATOM 1141 N N . ARG A 1 160 ? -7.774 -6.786 11.288 1.00 97.38 160 ARG A N 1
ATOM 1142 C CA . ARG A 1 160 ? -7.390 -8.185 11.023 1.00 97.38 160 ARG A CA 1
ATOM 1143 C C . ARG A 1 160 ? -6.153 -8.269 10.131 1.00 97.38 160 ARG A C 1
ATOM 1145 O O . ARG A 1 160 ? -5.247 -9.061 10.401 1.00 97.38 160 ARG A O 1
ATOM 1152 N N . TYR A 1 161 ? -6.105 -7.450 9.082 1.00 97.88 161 TYR A N 1
ATOM 1153 C CA . TYR A 1 161 ? -4.944 -7.365 8.200 1.00 97.88 161 TYR A CA 1
ATOM 1154 C C . TYR A 1 161 ? -3.706 -6.846 8.949 1.00 97.88 161 TYR A C 1
ATOM 1156 O O . TYR A 1 161 ? -2.673 -7.517 8.978 1.00 97.88 161 TYR A O 1
ATOM 1164 N N . ALA A 1 162 ? -3.825 -5.696 9.616 1.00 97.12 162 ALA A N 1
ATOM 1165 C CA . ALA A 1 162 ? -2.737 -5.063 10.352 1.00 97.12 162 ALA A CA 1
ATOM 1166 C C . ALA A 1 162 ? -2.228 -5.944 11.500 1.00 97.12 162 ALA A C 1
ATOM 1168 O O . ALA A 1 162 ? -1.025 -6.089 11.660 1.00 97.12 162 ALA A O 1
ATOM 1169 N N . GLY A 1 163 ? -3.104 -6.617 12.246 1.00 96.38 163 GLY A N 1
ATOM 1170 C CA . GLY A 1 163 ? -2.701 -7.533 13.316 1.00 96.38 163 GLY A CA 1
ATOM 1171 C C . GLY A 1 163 ? -1.893 -8.732 12.815 1.00 96.38 163 GLY A C 1
ATOM 1172 O O . GLY A 1 163 ? -1.059 -9.258 13.547 1.00 96.38 163 GLY A O 1
ATOM 1173 N N . THR A 1 164 ? -2.097 -9.133 11.557 1.00 96.56 164 THR A N 1
ATOM 1174 C CA . THR A 1 164 ? -1.363 -10.241 10.931 1.00 96.56 164 THR A CA 1
ATOM 1175 C C . THR A 1 164 ? -0.016 -9.787 10.366 1.00 96.56 164 THR A C 1
ATOM 1177 O O . THR A 1 164 ? 0.993 -10.453 10.581 1.00 96.56 164 THR A O 1
ATOM 1180 N N . HIS A 1 165 ? 0.010 -8.664 9.642 1.00 96.44 165 HIS A N 1
ATOM 1181 C CA . HIS A 1 165 ? 1.183 -8.235 8.866 1.00 96.44 165 HIS A CA 1
ATOM 1182 C C . HIS A 1 165 ? 2.026 -7.149 9.554 1.00 96.44 165 HIS A C 1
ATOM 1184 O O . HIS A 1 165 ? 3.233 -7.066 9.338 1.00 96.44 165 HIS A O 1
ATOM 1190 N N . TYR A 1 166 ? 1.406 -6.327 10.402 1.00 95.62 166 TYR A N 1
ATOM 1191 C CA . TYR A 1 166 ? 1.993 -5.137 11.026 1.00 95.62 166 TYR A CA 1
ATOM 1192 C C . TYR A 1 166 ? 1.520 -4.945 12.481 1.00 95.62 166 TYR A C 1
ATOM 1194 O O . TYR A 1 166 ? 1.021 -3.872 12.829 1.00 95.62 166 TYR A O 1
ATOM 1202 N N . PRO A 1 167 ? 1.672 -5.944 13.375 1.00 94.19 167 PRO A N 1
ATOM 1203 C CA . PRO A 1 167 ? 1.128 -5.869 14.737 1.00 94.19 167 PRO A CA 1
ATOM 1204 C C . PRO A 1 167 ? 1.674 -4.675 15.537 1.00 94.19 167 PRO A C 1
ATOM 1206 O O . PRO A 1 167 ? 0.984 -4.114 16.383 1.00 94.19 167 PRO A O 1
ATOM 1209 N N . TRP A 1 168 ? 2.895 -4.232 15.227 1.00 90.12 168 TRP A N 1
ATOM 1210 C CA . TRP A 1 168 ? 3.521 -3.055 15.830 1.00 90.12 168 TRP A CA 1
ATOM 1211 C C . TRP A 1 168 ? 2.765 -1.745 15.567 1.00 90.12 168 TRP A C 1
ATOM 1213 O O . TRP A 1 168 ? 2.916 -0.802 16.343 1.00 90.12 168 TRP A O 1
ATOM 1223 N N . ALA A 1 169 ? 1.979 -1.661 14.488 1.00 91.44 169 ALA A N 1
ATOM 1224 C CA . ALA A 1 169 ? 1.242 -0.456 14.114 1.00 91.44 169 ALA A CA 1
ATOM 1225 C C . ALA A 1 169 ? -0.031 -0.264 14.949 1.00 91.44 169 ALA A C 1
ATOM 1227 O O . ALA A 1 169 ? -0.558 0.843 15.008 1.00 91.44 169 ALA A O 1
ATOM 1228 N N . LEU A 1 170 ? -0.516 -1.320 15.607 1.00 91.50 170 LEU A N 1
ATOM 1229 C CA . LEU A 1 170 ? -1.703 -1.272 16.465 1.00 91.50 170 LEU A CA 1
ATOM 1230 C C . LEU A 1 170 ? -1.388 -0.812 17.895 1.00 91.50 170 LEU A C 1
ATOM 1232 O O . LEU A 1 170 ? -2.285 -0.403 18.627 1.00 91.50 170 LEU A O 1
ATOM 1236 N N . ASN A 1 171 ? -0.119 -0.878 18.297 1.00 86.56 171 ASN A N 1
ATOM 1237 C CA . ASN A 1 171 ? 0.308 -0.514 19.641 1.00 86.56 171 ASN A CA 1
ATOM 1238 C C . ASN A 1 171 ? 0.563 0.991 19.729 1.00 86.56 171 ASN A C 1
ATOM 1240 O O . ASN A 1 171 ? 1.322 1.534 18.926 1.00 86.56 171 ASN A O 1
ATOM 1244 N N . GLU A 1 172 ? -0.022 1.640 20.740 1.00 81.56 172 GLU A N 1
ATOM 1245 C CA . GLU A 1 172 ? 0.221 3.060 21.049 1.00 81.56 172 GLU A CA 1
ATOM 1246 C C . GLU A 1 172 ? -0.039 3.988 19.845 1.00 81.56 172 GLU A C 1
ATOM 1248 O O . GLU A 1 172 ? 0.690 4.953 19.581 1.00 81.56 172 GLU A O 1
ATOM 1253 N N . THR A 1 173 ? -1.086 3.677 19.077 1.00 86.06 173 THR A N 1
ATOM 1254 C CA . THR A 1 173 ? -1.528 4.480 17.939 1.00 86.06 173 THR A CA 1
ATOM 1255 C C . THR A 1 173 ? -2.969 4.940 18.092 1.00 86.06 173 THR A C 1
ATOM 1257 O O . THR A 1 173 ? -3.838 4.254 18.628 1.00 86.06 173 THR A O 1
ATOM 1260 N N . THR A 1 174 ? -3.225 6.136 17.579 1.00 90.50 174 THR A N 1
ATOM 1261 C CA . THR A 1 174 ? -4.561 6.658 17.335 1.00 90.50 174 THR A CA 1
ATOM 1262 C C . THR A 1 174 ? -4.995 6.213 15.947 1.00 90.50 174 THR A C 1
ATOM 1264 O O . THR A 1 174 ? -4.284 6.435 14.961 1.00 90.50 174 THR A O 1
ATOM 1267 N N . ARG A 1 175 ? -6.177 5.598 15.880 1.00 94.75 175 ARG A N 1
ATOM 1268 C CA . ARG A 1 175 ? -6.808 5.141 14.642 1.00 94.75 175 ARG A CA 1
ATOM 1269 C C . ARG A 1 175 ? -7.772 6.197 14.106 1.00 94.75 175 ARG A C 1
ATOM 1271 O O . ARG A 1 175 ? -8.610 6.695 14.857 1.00 94.75 175 ARG A O 1
ATOM 1278 N N . THR A 1 176 ? -7.720 6.473 12.807 1.00 96.12 176 THR A N 1
ATOM 1279 C CA . THR A 1 176 ? -8.749 7.242 12.085 1.00 96.12 176 THR A CA 1
ATOM 1280 C C . THR A 1 176 ? -9.287 6.437 10.908 1.00 96.12 176 THR A C 1
ATOM 1282 O O . THR A 1 176 ? -8.623 5.522 10.423 1.00 96.12 176 THR A O 1
ATOM 1285 N N . VAL A 1 177 ? -10.512 6.743 10.477 1.00 97.81 177 VAL A N 1
ATOM 1286 C CA . VAL A 1 177 ? -11.141 6.115 9.312 1.00 97.81 177 VAL A CA 1
ATOM 1287 C C . VAL A 1 177 ? -11.796 7.180 8.448 1.00 97.81 177 VAL A C 1
ATOM 1289 O O . VAL A 1 177 ? -12.615 7.958 8.934 1.00 97.81 177 VAL A O 1
ATOM 1292 N N . ASP A 1 178 ? -11.448 7.187 7.167 1.00 97.81 178 ASP A N 1
ATOM 1293 C CA . ASP A 1 178 ? -11.917 8.169 6.196 1.00 97.81 178 ASP A CA 1
ATOM 1294 C C . ASP A 1 178 ? -12.495 7.462 4.965 1.00 97.81 178 ASP A C 1
ATOM 1296 O O . ASP A 1 178 ? -11.937 6.490 4.453 1.00 97.81 178 ASP A O 1
ATOM 1300 N N . ALA A 1 179 ? -13.638 7.939 4.469 1.00 97.75 179 ALA A N 1
ATOM 1301 C CA . ALA A 1 179 ? -14.207 7.450 3.216 1.00 97.75 179 ALA A CA 1
ATOM 1302 C C . ALA A 1 179 ? -13.386 7.969 2.024 1.00 97.75 179 ALA A C 1
ATOM 1304 O O . ALA A 1 179 ? -13.112 9.165 1.928 1.00 97.75 179 ALA A O 1
ATOM 1305 N N . VAL A 1 180 ? -13.029 7.087 1.087 1.00 97.31 180 VAL A N 1
ATOM 1306 C CA . VAL A 1 180 ? -12.236 7.456 -0.093 1.00 97.31 180 VAL A CA 1
ATOM 1307 C C . VAL A 1 180 ? -13.152 7.675 -1.298 1.00 97.31 180 VAL A C 1
ATOM 1309 O O . VAL A 1 180 ? -13.717 6.737 -1.871 1.00 97.31 180 VAL A O 1
ATOM 1312 N N . GLY A 1 181 ? -13.269 8.946 -1.692 1.00 95.25 181 GLY A N 1
ATOM 1313 C CA . GLY A 1 181 ? -14.186 9.433 -2.725 1.00 95.25 181 GLY A CA 1
ATOM 1314 C C . GLY A 1 181 ? -15.645 9.508 -2.261 1.00 95.25 181 GLY A C 1
ATOM 1315 O O . GLY A 1 181 ? -15.969 9.198 -1.112 1.00 95.25 181 GLY A O 1
ATOM 1316 N N . ASP A 1 182 ? -16.535 9.927 -3.162 1.00 94.56 182 ASP A N 1
ATOM 1317 C CA . ASP A 1 182 ? -17.941 10.176 -2.831 1.00 94.56 182 ASP A CA 1
ATOM 1318 C C . ASP A 1 182 ? -18.620 8.899 -2.322 1.00 94.56 182 ASP A C 1
ATOM 1320 O O . ASP A 1 182 ? -18.668 7.879 -3.011 1.00 94.56 182 ASP A O 1
ATOM 1324 N N . GLY A 1 183 ? -19.119 8.938 -1.083 1.00 93.62 183 GLY A N 1
ATOM 1325 C CA . GLY A 1 183 ? -19.802 7.800 -0.465 1.00 93.62 183 GLY A CA 1
ATOM 1326 C C . GLY A 1 183 ? -18.946 6.532 -0.357 1.00 93.62 183 GLY A C 1
ATOM 1327 O O . GLY A 1 183 ? -19.488 5.440 -0.508 1.00 93.62 183 GLY A O 1
ATOM 1328 N N . ALA A 1 184 ? -17.631 6.664 -0.134 1.00 96.31 184 ALA A N 1
ATOM 1329 C CA . ALA A 1 184 ? -16.695 5.535 -0.066 1.00 96.31 184 ALA A CA 1
ATOM 1330 C C . ALA A 1 184 ? -16.645 4.715 -1.372 1.00 96.31 184 ALA A C 1
ATOM 1332 O O . ALA A 1 184 ? -16.559 3.485 -1.356 1.00 96.31 184 ALA A O 1
ATOM 1333 N N . GLN A 1 185 ? -16.689 5.381 -2.534 1.00 95.69 185 GLN A N 1
ATOM 1334 C CA . GLN A 1 185 ? -16.625 4.710 -3.840 1.00 95.69 185 GLN A CA 1
ATOM 1335 C C . GLN A 1 185 ? -15.382 3.815 -4.010 1.00 95.69 185 GLN A C 1
ATOM 1337 O O . GLN A 1 185 ? -15.467 2.778 -4.670 1.00 95.69 185 GLN A O 1
ATOM 1342 N N . PHE A 1 186 ? -14.254 4.174 -3.387 1.00 96.00 186 PHE A N 1
ATOM 1343 C CA . PHE A 1 186 ? -13.032 3.361 -3.345 1.00 96.00 186 PHE A CA 1
ATOM 1344 C C . PHE A 1 186 ? -12.861 2.616 -2.008 1.00 96.00 186 PHE A C 1
ATOM 1346 O O . PHE A 1 186 ? -11.809 2.037 -1.748 1.00 96.00 186 PHE A O 1
ATOM 1353 N N . GLY A 1 187 ? -13.887 2.616 -1.157 1.00 97.00 187 GLY A N 1
ATOM 1354 C CA . GLY A 1 187 ? -13.860 2.066 0.193 1.00 97.00 187 GLY A CA 1
ATOM 1355 C C . GLY A 1 187 ? -13.389 3.069 1.244 1.00 97.00 187 GLY A C 1
ATOM 1356 O O . GLY A 1 187 ? -13.639 4.271 1.125 1.00 97.00 187 GLY A O 1
ATOM 1357 N N . TRP A 1 188 ? -12.729 2.564 2.282 1.00 98.44 188 TRP A N 1
ATOM 1358 C CA . TRP A 1 188 ? -12.317 3.334 3.455 1.00 98.44 188 TRP A CA 1
ATOM 1359 C C . TRP A 1 188 ? -10.816 3.212 3.682 1.00 98.44 188 TRP A C 1
ATOM 1361 O O . TRP A 1 188 ? -10.259 2.120 3.581 1.00 98.44 188 TRP A O 1
ATOM 1371 N N . LEU A 1 189 ? -10.174 4.328 4.009 1.00 98.38 189 LEU A N 1
ATOM 1372 C CA . LEU A 1 189 ? -8.787 4.387 4.444 1.00 98.38 189 LEU A CA 1
ATOM 1373 C C . LEU A 1 189 ? -8.761 4.351 5.969 1.00 98.38 189 LEU A C 1
ATOM 1375 O O . LEU A 1 189 ? -9.361 5.209 6.614 1.00 98.38 189 LEU A O 1
ATOM 1379 N N . VAL A 1 190 ? -8.086 3.357 6.535 1.00 98.38 190 VAL A N 1
ATOM 1380 C CA . VAL A 1 190 ? -7.866 3.245 7.977 1.00 98.38 190 VAL A CA 1
ATOM 1381 C C . VAL A 1 190 ? -6.409 3.573 8.256 1.00 98.38 190 VAL A C 1
ATOM 1383 O O . VAL A 1 190 ? -5.512 2.915 7.731 1.00 98.38 190 VAL A O 1
ATOM 1386 N N . SER A 1 191 ? -6.187 4.593 9.076 1.00 97.12 191 SER A N 1
ATOM 1387 C CA . SER A 1 191 ? -4.863 5.132 9.376 1.00 97.12 191 SER A CA 1
ATOM 1388 C C . SER A 1 191 ? -4.514 4.916 10.839 1.00 97.12 191 SER A C 1
ATOM 1390 O O . SER A 1 191 ? -5.329 5.206 11.716 1.00 97.12 191 SER A O 1
ATOM 1392 N N . TRP A 1 192 ? -3.282 4.494 11.113 1.00 95.75 192 TRP A N 1
ATOM 1393 C CA . TRP A 1 192 ? -2.703 4.426 12.454 1.00 95.75 192 TRP A CA 1
A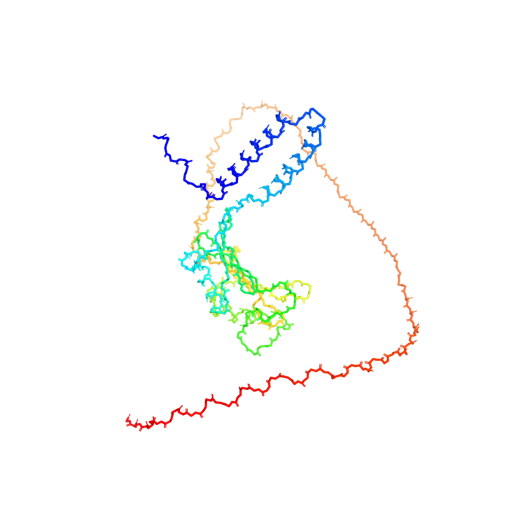TOM 1394 C C . TRP A 1 192 ? -1.516 5.381 12.556 1.00 95.75 192 TRP A C 1
ATOM 1396 O O . TRP A 1 192 ? -0.545 5.300 11.796 1.00 95.75 192 TRP A O 1
ATOM 1406 N N . ARG A 1 193 ? -1.592 6.297 13.524 1.00 91.19 193 ARG A N 1
ATOM 1407 C CA . ARG A 1 193 ? -0.541 7.280 13.824 1.00 91.19 193 ARG A CA 1
ATOM 1408 C C . ARG A 1 193 ? -0.204 7.237 15.303 1.00 91.19 193 ARG A C 1
ATOM 1410 O O . ARG A 1 193 ? -1.107 7.151 16.127 1.00 91.19 193 ARG A O 1
ATOM 1417 N N . SER A 1 194 ? 1.073 7.320 15.657 1.00 85.19 194 SER A N 1
ATOM 1418 C CA . SER A 1 194 ? 1.464 7.431 17.066 1.00 85.19 194 SER A CA 1
ATOM 1419 C C . SER A 1 194 ? 1.274 8.859 17.572 1.00 85.19 194 SER A C 1
ATOM 1421 O O . SER A 1 194 ? 1.379 9.824 16.813 1.00 85.19 194 SER A O 1
ATOM 1423 N N . VAL A 1 195 ? 1.008 8.994 18.867 1.00 81.38 195 VAL A N 1
ATOM 1424 C CA . VAL A 1 195 ? 1.011 10.280 19.567 1.00 81.38 195 VAL A CA 1
ATOM 1425 C C . VAL A 1 195 ? 2.002 10.164 20.714 1.00 81.38 195 VAL A C 1
ATOM 1427 O O . VAL A 1 195 ? 1.865 9.276 21.549 1.00 81.38 195 VAL A O 1
ATOM 1430 N N . VAL A 1 196 ? 2.998 11.045 20.745 1.00 80.19 196 VAL A N 1
ATOM 1431 C CA . VAL A 1 196 ? 4.020 11.094 21.801 1.00 80.19 196 VAL A CA 1
ATOM 1432 C C . VAL A 1 196 ? 3.951 12.472 22.430 1.00 80.19 196 VAL A C 1
ATOM 1434 O O . VAL A 1 196 ? 4.057 13.467 21.719 1.00 80.19 196 VAL A O 1
ATOM 1437 N N . ASP A 1 197 ? 3.696 12.541 23.736 1.00 79.88 197 ASP A N 1
ATOM 1438 C CA . ASP A 1 197 ? 3.576 13.803 24.484 1.00 79.88 197 ASP A CA 1
ATOM 1439 C C . ASP A 1 197 ? 2.578 14.806 23.865 1.00 79.88 197 ASP A C 1
ATOM 1441 O O . ASP A 1 197 ? 2.785 16.019 23.859 1.00 79.88 197 ASP A O 1
ATOM 1445 N N . GLY A 1 198 ? 1.479 14.295 23.298 1.00 80.81 198 GLY A N 1
ATOM 1446 C CA . GLY A 1 198 ? 0.462 15.107 22.619 1.00 80.81 198 GLY A CA 1
ATOM 1447 C C . GLY A 1 198 ? 0.853 15.588 21.215 1.00 80.81 198 GLY A C 1
ATOM 1448 O O . GLY A 1 198 ? 0.052 16.257 20.562 1.00 80.81 198 GLY A O 1
ATOM 1449 N N . VAL A 1 199 ? 2.041 15.226 20.720 1.00 80.88 199 VAL A N 1
ATOM 1450 C CA . VAL A 1 199 ? 2.497 15.510 19.355 1.00 80.88 199 VAL A CA 1
ATOM 1451 C C . VAL A 1 199 ? 2.153 14.334 18.447 1.00 80.88 199 VAL A C 1
ATOM 1453 O O . VAL A 1 199 ? 2.518 13.188 18.715 1.00 80.88 199 VAL A O 1
ATOM 1456 N N . LEU A 1 200 ? 1.442 14.621 17.355 1.00 79.88 200 LEU A N 1
ATOM 1457 C CA . LEU A 1 200 ? 1.156 13.636 16.318 1.00 79.88 200 LEU A CA 1
ATOM 1458 C C . LEU A 1 200 ? 2.456 13.280 15.590 1.00 79.88 200 LEU A C 1
ATOM 1460 O O . LEU A 1 200 ? 3.057 14.127 14.928 1.00 79.88 200 LEU A O 1
ATOM 1464 N N . MET A 1 201 ? 2.877 12.027 15.721 1.00 84.00 201 MET A N 1
ATOM 1465 C CA . MET A 1 201 ? 4.053 11.503 15.037 1.00 84.00 201 MET A CA 1
ATOM 1466 C C . MET A 1 201 ? 3.763 11.250 13.552 1.00 84.00 201 MET A C 1
ATOM 1468 O O . MET A 1 201 ? 2.592 11.150 13.160 1.00 84.00 201 MET A O 1
ATOM 1472 N N . PRO A 1 202 ? 4.813 11.120 12.715 1.00 80.06 202 PRO A N 1
ATOM 1473 C CA . PRO A 1 202 ? 4.648 10.727 11.325 1.00 80.06 202 PRO A CA 1
ATOM 1474 C C . PRO A 1 202 ? 3.854 9.424 11.185 1.00 80.06 202 PRO A C 1
ATOM 1476 O O . PRO A 1 202 ? 3.756 8.613 12.115 1.00 80.06 202 PRO A O 1
ATOM 1479 N N . LEU A 1 203 ? 3.254 9.265 10.007 1.00 79.56 203 LEU A N 1
ATOM 1480 C CA . LEU A 1 203 ? 2.414 8.127 9.665 1.00 79.56 203 LEU A CA 1
ATOM 1481 C C . LEU A 1 203 ? 3.133 6.803 9.958 1.00 79.56 203 LEU A C 1
ATOM 1483 O O . LEU A 1 203 ? 4.338 6.693 9.783 1.00 79.56 203 LEU A O 1
ATOM 1487 N N . ARG A 1 204 ? 2.392 5.788 10.405 1.00 90.12 204 ARG A N 1
ATOM 1488 C CA . ARG A 1 204 ? 2.944 4.442 10.607 1.00 90.12 204 ARG A CA 1
ATOM 1489 C C . ARG A 1 204 ? 2.368 3.445 9.618 1.00 90.12 204 ARG A C 1
ATOM 1491 O O . ARG A 1 204 ? 3.115 2.692 8.996 1.00 90.12 204 ARG A O 1
ATOM 1498 N N . LEU A 1 205 ? 1.049 3.465 9.462 1.00 96.38 205 LEU A N 1
ATOM 1499 C CA . LEU A 1 205 ? 0.339 2.530 8.605 1.00 96.38 205 LEU A CA 1
ATOM 1500 C C . LEU A 1 205 ? -0.961 3.157 8.098 1.00 96.38 205 LEU A C 1
ATOM 1502 O O . LEU A 1 205 ? -1.764 3.611 8.908 1.00 96.38 205 LEU A O 1
ATOM 1506 N N . ASP A 1 206 ? -1.184 3.107 6.790 1.00 97.62 206 ASP A N 1
ATOM 1507 C CA . ASP A 1 206 ? -2.493 3.298 6.172 1.00 97.62 206 ASP A CA 1
ATOM 1508 C C . ASP A 1 206 ? -2.889 2.025 5.425 1.00 97.62 206 ASP A C 1
ATOM 1510 O O . ASP A 1 206 ? -2.121 1.505 4.615 1.00 97.62 206 ASP A O 1
ATOM 1514 N N . VAL A 1 207 ? -4.105 1.542 5.665 1.00 98.38 207 VAL A N 1
ATOM 1515 C CA . VAL A 1 207 ? -4.688 0.392 4.969 1.00 98.38 207 VAL A CA 1
ATOM 1516 C C . VAL A 1 207 ? -6.002 0.835 4.351 1.00 98.38 207 VAL A C 1
ATOM 1518 O O . VAL A 1 207 ? -6.946 1.179 5.062 1.00 98.38 207 VAL A O 1
ATOM 1521 N N . GLN A 1 208 ? -6.087 0.806 3.023 1.00 98.44 208 GLN A N 1
ATOM 1522 C CA . GLN A 1 208 ? -7.345 1.050 2.332 1.00 98.44 208 GLN A CA 1
ATOM 1523 C C . GLN A 1 208 ? -8.079 -0.266 2.099 1.00 98.44 208 GLN A C 1
ATOM 1525 O O . GLN A 1 208 ? -7.590 -1.139 1.379 1.00 98.44 208 GLN A O 1
ATOM 1530 N N . ILE A 1 209 ? -9.273 -0.382 2.675 1.00 98.25 209 ILE A N 1
ATOM 1531 C CA . ILE A 1 209 ? -10.187 -1.500 2.459 1.00 98.25 209 ILE A CA 1
ATOM 1532 C C . ILE A 1 209 ? -11.219 -1.091 1.417 1.00 98.25 209 ILE A C 1
ATOM 1534 O O . ILE A 1 209 ? -12.029 -0.193 1.652 1.00 98.25 209 ILE A O 1
ATOM 1538 N N . ASN A 1 210 ? -11.214 -1.766 0.271 1.00 97.44 210 ASN A N 1
ATOM 1539 C CA . ASN A 1 210 ? -12.190 -1.524 -0.779 1.00 97.44 210 ASN A CA 1
ATOM 1540 C C . ASN A 1 210 ? -13.580 -2.072 -0.417 1.00 97.44 210 ASN A C 1
ATOM 1542 O O . ASN A 1 210 ? -13.780 -2.798 0.560 1.00 97.44 210 ASN A O 1
ATOM 1546 N N . ARG A 1 211 ? -14.563 -1.777 -1.271 1.00 96.44 211 ARG A N 1
ATOM 1547 C CA . ARG A 1 211 ? -15.958 -2.207 -1.087 1.00 96.44 211 ARG A CA 1
ATOM 1548 C C . ARG A 1 211 ? -16.175 -3.723 -1.152 1.00 96.44 211 ARG A C 1
ATOM 1550 O O . ARG A 1 211 ? -17.290 -4.156 -0.925 1.00 96.44 211 ARG A O 1
ATOM 1557 N N . ALA A 1 212 ? -15.155 -4.529 -1.453 1.00 96.25 212 ALA A N 1
ATOM 1558 C CA . ALA A 1 212 ? -15.211 -5.991 -1.391 1.00 96.25 212 ALA A CA 1
ATOM 1559 C C . ALA A 1 212 ? -14.501 -6.569 -0.150 1.00 96.25 212 ALA A C 1
ATOM 1561 O O . ALA A 1 212 ? -14.316 -7.783 -0.073 1.00 96.25 212 ALA A O 1
ATOM 1562 N N . GLY A 1 213 ? -14.076 -5.725 0.799 1.00 96.75 213 GLY A N 1
ATOM 1563 C CA . GLY A 1 213 ? -13.394 -6.163 2.022 1.00 96.75 213 GLY A CA 1
ATOM 1564 C C . GLY A 1 213 ? -11.942 -6.583 1.792 1.00 96.75 213 GLY A C 1
ATOM 1565 O O . GLY A 1 213 ? -11.423 -7.448 2.497 1.00 96.75 213 GLY A O 1
ATOM 1566 N N . ARG A 1 214 ? -11.290 -6.022 0.769 1.00 97.31 214 ARG A N 1
ATOM 1567 C CA . ARG A 1 214 ? -9.919 -6.358 0.366 1.00 97.31 214 ARG A CA 1
ATOM 1568 C C . ARG A 1 214 ? -9.007 -5.149 0.516 1.00 97.31 214 ARG A C 1
ATOM 1570 O O . ARG A 1 214 ? -9.464 -4.024 0.335 1.00 97.31 214 ARG A O 1
ATOM 1577 N N . VAL A 1 215 ? -7.725 -5.378 0.789 1.00 97.88 215 VAL A N 1
ATOM 1578 C CA . VAL A 1 215 ? -6.726 -4.304 0.782 1.00 97.88 215 VAL A CA 1
ATOM 1579 C C . VAL A 1 215 ? -6.439 -3.918 -0.664 1.00 97.88 215 VAL A C 1
ATOM 1581 O O . VAL A 1 215 ? -5.939 -4.743 -1.432 1.00 97.88 215 VAL A O 1
ATOM 1584 N N . SER A 1 216 ? -6.773 -2.681 -1.022 1.00 97.75 216 SER A N 1
ATOM 1585 C CA . SER A 1 216 ? -6.556 -2.111 -2.357 1.00 97.75 216 SER A CA 1
ATOM 1586 C C . SER A 1 216 ? -5.363 -1.162 -2.405 1.00 97.75 216 SER A C 1
ATOM 1588 O O . SER A 1 216 ? -4.731 -1.019 -3.453 1.00 97.75 216 SER A O 1
ATOM 1590 N N . GLN A 1 217 ? -5.043 -0.524 -1.278 1.00 98.00 217 GLN A N 1
ATOM 1591 C CA . GLN A 1 217 ? -3.854 0.302 -1.101 1.00 98.00 217 GLN A CA 1
ATOM 1592 C C . GLN A 1 217 ? -3.277 0.104 0.296 1.00 98.00 217 GLN A C 1
ATOM 1594 O O . GLN A 1 217 ? -4.005 -0.176 1.252 1.00 98.00 217 GLN A O 1
ATOM 1599 N N . LEU A 1 218 ? -1.964 0.252 0.397 1.00 98.44 218 LEU A N 1
ATOM 1600 C CA . LEU A 1 218 ? -1.229 0.145 1.646 1.00 98.44 218 LEU A CA 1
ATOM 1601 C C . LEU A 1 218 ? -0.082 1.153 1.624 1.00 98.44 218 LEU A C 1
ATOM 1603 O O . LEU A 1 218 ? 0.657 1.225 0.646 1.00 98.44 218 LEU A O 1
ATOM 1607 N N . ASN A 1 219 ? 0.078 1.888 2.717 1.00 97.69 219 ASN A N 1
ATOM 1608 C CA . ASN A 1 219 ? 1.241 2.727 2.966 1.00 97.69 219 ASN A CA 1
ATOM 1609 C C . ASN A 1 219 ? 1.827 2.360 4.329 1.00 97.69 219 ASN A C 1
ATOM 1611 O O . ASN A 1 219 ? 1.116 2.360 5.332 1.00 97.69 219 ASN A O 1
ATOM 1615 N N . VAL A 1 220 ? 3.111 2.033 4.365 1.00 96.75 220 VAL A N 1
ATOM 1616 C CA . VAL A 1 220 ? 3.834 1.622 5.565 1.00 96.75 220 VAL A CA 1
ATOM 1617 C C . VAL A 1 220 ? 5.047 2.512 5.708 1.00 96.75 220 VAL A C 1
ATOM 1619 O O . VAL A 1 220 ? 5.858 2.604 4.791 1.00 96.75 220 VAL A O 1
ATOM 1622 N N . GLN A 1 221 ? 5.199 3.106 6.883 1.00 93.81 221 GLN A N 1
ATOM 1623 C CA . GLN A 1 221 ? 6.406 3.820 7.260 1.00 93.81 221 GLN A CA 1
ATOM 1624 C C . GLN A 1 221 ? 6.963 3.176 8.533 1.00 93.81 221 GLN A C 1
ATOM 1626 O O . GLN A 1 221 ? 6.387 3.274 9.623 1.00 93.81 221 GLN A O 1
ATOM 1631 N N . GLN A 1 222 ? 8.076 2.461 8.376 1.00 84.38 222 GLN A N 1
ATOM 1632 C CA . GLN A 1 222 ? 8.799 1.829 9.473 1.00 84.38 222 GLN A CA 1
ATOM 1633 C C . GLN A 1 222 ? 9.588 2.886 10.239 1.00 84.38 222 GLN A C 1
ATOM 1635 O O . GLN A 1 222 ? 10.776 3.073 10.020 1.00 84.38 222 GLN A O 1
ATOM 1640 N N . ASN A 1 223 ? 8.925 3.577 11.161 1.00 70.06 223 ASN A N 1
ATOM 1641 C CA . ASN A 1 223 ? 9.627 4.459 12.085 1.00 70.06 223 ASN A CA 1
ATOM 1642 C C . ASN A 1 223 ? 10.133 3.685 13.310 1.00 70.06 223 ASN A C 1
ATOM 1644 O O . ASN A 1 223 ? 9.413 2.807 13.817 1.00 70.06 223 ASN A O 1
ATOM 1648 N N . PRO A 1 224 ? 11.323 4.038 13.837 1.00 63.47 224 PRO A N 1
ATOM 1649 C CA . PRO A 1 224 ? 11.776 3.536 15.122 1.00 63.47 224 PRO A CA 1
ATOM 1650 C C . PRO A 1 224 ? 10.748 3.859 16.222 1.00 63.47 224 PRO A C 1
ATOM 1652 O O . PRO A 1 224 ? 9.985 4.826 16.099 1.00 63.47 224 PRO A O 1
ATOM 1655 N N . PRO A 1 225 ? 10.689 3.041 17.290 1.00 58.75 225 PRO A N 1
ATOM 1656 C CA . PRO A 1 225 ? 9.718 3.221 18.357 1.00 58.75 225 PRO A CA 1
ATOM 1657 C C . PRO A 1 225 ? 9.775 4.637 18.947 1.00 58.75 225 PRO A C 1
ATOM 1659 O O . PRO A 1 225 ? 10.862 5.221 19.042 1.00 58.75 225 PRO A O 1
ATOM 1662 N N . PRO A 1 226 ? 8.627 5.187 19.376 1.00 54.84 226 PRO A N 1
ATOM 1663 C CA . PRO A 1 226 ? 8.596 6.460 20.082 1.00 54.84 226 PRO A CA 1
ATOM 1664 C C . PRO A 1 226 ? 9.530 6.396 21.301 1.00 54.84 226 PRO A C 1
ATOM 1666 O O . PRO A 1 226 ? 9.354 5.571 22.191 1.00 54.84 226 PRO A O 1
ATOM 1669 N N . GLY A 1 227 ? 10.587 7.212 21.293 1.00 54.62 227 GLY A N 1
ATOM 1670 C CA . GLY A 1 227 ? 11.661 7.175 22.296 1.00 54.62 227 GLY A CA 1
ATOM 1671 C C . GLY A 1 227 ? 13.055 7.468 21.734 1.00 54.62 227 GLY A C 1
ATOM 1672 O O . GLY A 1 227 ? 13.942 7.861 22.484 1.00 54.62 227 GLY A O 1
ATOM 1673 N N . SER A 1 228 ? 13.244 7.353 20.415 1.00 53.94 228 SER A N 1
ATOM 1674 C CA . SER A 1 228 ? 14.490 7.737 19.730 1.00 53.94 228 SER A CA 1
ATOM 1675 C C . SER A 1 228 ? 14.452 9.142 19.120 1.00 53.94 228 SER A C 1
ATOM 1677 O O . SER A 1 228 ? 15.277 9.458 18.260 1.00 53.94 228 SER A O 1
ATOM 1679 N N . LEU A 1 229 ? 13.480 9.977 19.507 1.00 55.00 229 LEU A N 1
ATOM 1680 C CA . LEU A 1 229 ? 13.468 11.372 19.081 1.00 55.00 229 LEU A CA 1
ATOM 1681 C C . LEU A 1 229 ? 14.786 12.016 19.537 1.00 55.00 229 LEU A C 1
ATOM 1683 O O . LEU A 1 229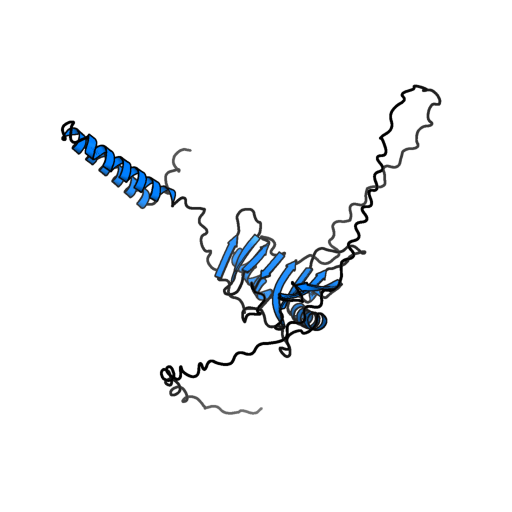 ? 15.145 11.862 20.710 1.00 55.00 229 LEU A O 1
ATOM 1687 N N . PRO A 1 230 ? 15.516 12.722 18.650 1.00 56.31 230 PRO A N 1
ATOM 1688 C CA . PRO A 1 230 ? 16.635 13.542 19.081 1.00 56.31 230 PRO A CA 1
ATOM 1689 C C . PRO A 1 230 ? 16.144 14.409 20.239 1.00 56.31 230 PRO A C 1
ATOM 1691 O O . PRO A 1 230 ? 15.022 14.924 20.135 1.00 56.31 230 PRO A O 1
ATOM 1694 N N . PRO A 1 231 ? 16.916 14.539 21.336 1.00 58.62 231 PRO A N 1
ATOM 1695 C CA . PRO A 1 231 ? 16.520 15.370 22.458 1.00 58.62 231 PRO A CA 1
ATOM 1696 C C . PRO A 1 231 ? 16.032 16.689 21.887 1.00 58.62 231 PRO A C 1
ATOM 1698 O O . PRO A 1 231 ? 16.739 17.322 21.097 1.00 58.62 231 PRO A O 1
ATOM 1701 N N . HIS A 1 232 ? 14.771 17.003 22.192 1.00 61.72 232 HIS A N 1
ATOM 1702 C CA . HIS A 1 232 ? 14.120 18.226 21.767 1.00 61.72 232 HIS A CA 1
ATOM 1703 C C . HIS A 1 232 ? 15.142 19.356 21.880 1.00 61.72 232 HIS A C 1
ATOM 1705 O O . HIS A 1 232 ? 15.859 19.455 22.880 1.00 61.72 232 HIS A O 1
ATOM 1711 N N . TRP A 1 233 ? 15.250 20.181 20.841 1.00 46.62 233 TRP A N 1
ATOM 1712 C CA . TRP A 1 233 ? 15.917 21.463 20.979 1.00 46.62 233 TRP A CA 1
ATOM 1713 C C . TRP A 1 233 ? 15.180 22.204 22.097 1.00 46.62 233 TRP A C 1
ATOM 1715 O O . TRP A 1 233 ? 14.137 22.817 21.877 1.00 46.62 233 TRP A O 1
ATOM 1725 N N . SER A 1 234 ? 15.679 22.084 23.326 1.00 51.25 234 SER A N 1
ATOM 1726 C CA . SER A 1 234 ? 15.395 23.053 24.361 1.00 51.25 234 SER A CA 1
ATOM 1727 C C . SER A 1 234 ? 15.928 24.355 23.781 1.00 51.25 234 SER A C 1
ATOM 1729 O O . SER A 1 234 ? 17.128 24.407 23.486 1.00 51.25 234 SER A O 1
ATOM 1731 N N . PRO A 1 235 ? 15.100 25.397 23.559 1.00 51.53 235 PRO A N 1
ATOM 1732 C CA . PRO A 1 235 ? 15.676 26.719 23.428 1.00 51.53 235 PRO A CA 1
ATOM 1733 C C . PRO A 1 235 ? 16.560 26.864 24.661 1.00 51.53 235 PRO A C 1
ATOM 1735 O O . PRO A 1 235 ? 16.071 26.723 25.785 1.00 51.53 235 PRO A O 1
ATOM 1738 N N . GLY A 1 236 ? 17.875 26.997 24.445 1.00 54.81 236 GLY A N 1
ATOM 1739 C CA . GLY A 1 236 ? 18.813 27.209 25.540 1.00 54.81 236 GLY A CA 1
ATOM 1740 C C . GLY A 1 236 ? 18.236 28.285 26.458 1.00 54.81 236 GLY A C 1
ATOM 1741 O O . GLY A 1 236 ? 17.502 29.144 25.948 1.00 54.81 236 GLY A O 1
ATOM 1742 N N . PRO A 1 237 ? 18.484 28.210 27.781 1.00 66.25 237 PRO A N 1
ATOM 1743 C CA . PRO A 1 237 ? 17.917 29.159 28.734 1.00 66.25 237 PRO A CA 1
ATOM 1744 C C . PRO A 1 237 ? 18.014 30.543 28.114 1.00 66.25 237 PRO A C 1
ATOM 1746 O O . PRO A 1 237 ? 19.105 30.918 27.668 1.00 66.25 237 PRO A O 1
ATOM 1749 N N . ALA A 1 238 ? 16.857 31.209 27.963 1.00 59.62 238 ALA A N 1
ATOM 1750 C CA . ALA A 1 238 ? 16.785 32.535 27.362 1.00 59.62 238 ALA A CA 1
ATOM 1751 C C . ALA A 1 238 ? 17.973 33.316 27.916 1.00 59.62 238 ALA A C 1
ATOM 1753 O O . ALA A 1 238 ? 18.126 33.270 29.141 1.00 59.62 238 ALA A O 1
ATOM 1754 N N . PRO A 1 239 ? 18.856 33.881 27.062 1.00 60.16 239 PRO A N 1
ATOM 1755 C CA . PRO A 1 239 ? 20.104 34.469 27.519 1.00 60.16 239 PRO A CA 1
ATOM 1756 C C . PRO A 1 239 ? 19.744 35.331 28.706 1.00 60.16 239 PRO A C 1
ATOM 1758 O O . PRO A 1 239 ? 18.933 36.244 28.548 1.00 60.16 239 PRO A O 1
ATOM 1761 N N . THR A 1 240 ? 20.218 34.926 29.890 1.00 57.66 240 THR A N 1
ATOM 1762 C CA . THR A 1 240 ? 19.919 35.621 31.132 1.00 57.66 240 THR A CA 1
ATOM 1763 C C . THR A 1 240 ? 20.221 37.064 30.815 1.00 57.66 240 THR A C 1
ATOM 1765 O O . THR A 1 240 ? 21.373 37.370 30.499 1.00 57.66 240 THR A O 1
ATOM 1768 N N . GLU A 1 241 ? 19.189 37.911 30.758 1.00 52.12 241 GLU A N 1
ATOM 1769 C CA . GLU A 1 241 ? 19.391 39.341 30.625 1.00 52.12 241 GLU A CA 1
ATOM 1770 C C . GLU A 1 241 ? 20.283 39.681 31.807 1.00 52.12 241 GLU A C 1
ATOM 1772 O O . GLU A 1 241 ? 19.841 39.691 32.959 1.00 52.12 241 GLU A O 1
ATOM 1777 N N . GLY A 1 242 ? 21.579 39.835 31.522 1.00 63.47 242 GLY A N 1
ATOM 1778 C CA . GLY A 1 242 ? 22.538 40.311 32.491 1.00 63.47 242 GLY A CA 1
ATOM 1779 C C . GLY A 1 242 ? 21.931 41.572 33.089 1.00 63.47 242 GLY A C 1
ATOM 1780 O O . GLY A 1 242 ? 21.256 42.302 32.352 1.00 63.47 242 GLY A O 1
ATOM 1781 N N . PRO A 1 243 ? 22.085 41.788 34.405 1.00 63.72 243 PRO A N 1
ATOM 1782 C CA . PRO A 1 243 ? 21.449 42.896 35.098 1.00 63.72 243 PRO A CA 1
ATOM 1783 C C . PRO A 1 243 ? 21.624 44.141 34.242 1.00 63.72 243 PRO A C 1
ATOM 1785 O O . PRO A 1 243 ? 22.760 44.543 33.982 1.00 63.72 243 PRO A O 1
ATOM 1788 N N . ARG A 1 244 ? 20.507 44.667 33.712 1.00 56.16 244 ARG A N 1
ATOM 1789 C CA . ARG A 1 244 ? 20.507 45.902 32.933 1.00 56.16 244 ARG A CA 1
ATOM 1790 C C . ARG A 1 244 ? 21.194 46.917 33.823 1.00 56.16 244 ARG A C 1
ATOM 1792 O O . ARG A 1 244 ? 20.627 47.326 34.837 1.00 56.16 244 ARG A O 1
ATOM 1799 N N . GLY A 1 245 ? 22.447 47.217 33.482 1.00 56.06 245 GLY A N 1
ATOM 1800 C CA . GLY A 1 245 ? 23.238 48.220 34.161 1.00 56.06 245 GLY A CA 1
ATOM 1801 C C . GLY A 1 245 ? 22.373 49.459 34.259 1.00 56.06 245 GLY A C 1
ATOM 1802 O O . GLY A 1 245 ? 21.734 49.836 33.273 1.00 56.06 245 GLY A O 1
ATOM 1803 N N . ALA A 1 246 ? 22.279 49.985 35.479 1.00 56.72 246 ALA A N 1
ATOM 1804 C CA . ALA A 1 246 ? 21.528 51.177 35.810 1.00 56.72 246 ALA A CA 1
ATOM 1805 C C . ALA A 1 246 ? 21.675 52.196 34.678 1.00 56.72 246 ALA A C 1
ATOM 1807 O O . ALA A 1 246 ? 22.777 52.655 34.377 1.00 56.72 246 ALA A O 1
ATOM 1808 N N . ALA A 1 247 ? 20.555 52.456 34.005 1.00 55.91 247 ALA A N 1
ATOM 1809 C CA . ALA A 1 247 ? 20.487 53.438 32.952 1.00 55.91 247 ALA A CA 1
ATOM 1810 C C . ALA A 1 247 ? 20.863 54.794 33.549 1.00 55.91 247 ALA A C 1
ATOM 1812 O O . ALA A 1 247 ? 20.207 55.292 34.465 1.00 55.91 247 ALA A O 1
ATOM 1813 N N . ASP A 1 248 ? 21.942 55.339 33.006 1.00 56.66 248 ASP A N 1
ATOM 1814 C CA . ASP A 1 248 ? 22.360 56.724 33.103 1.00 56.66 248 ASP A CA 1
ATOM 1815 C C . ASP A 1 248 ? 21.180 57.652 32.732 1.00 56.66 248 ASP A C 1
ATOM 1817 O O . ASP A 1 248 ? 20.683 57.594 31.598 1.00 56.66 248 ASP A O 1
ATOM 1821 N N . PRO A 1 249 ? 20.661 58.478 33.661 1.00 51.25 249 PRO A N 1
ATOM 1822 C CA . PRO A 1 249 ? 19.606 59.442 33.378 1.00 51.25 249 PRO A CA 1
ATOM 1823 C C . PRO A 1 249 ? 20.212 60.668 32.676 1.00 51.25 249 PRO A C 1
ATOM 1825 O O . PRO A 1 249 ? 20.286 61.753 33.246 1.00 51.25 249 PRO A O 1
ATOM 1828 N N . GLY A 1 250 ? 20.679 60.493 31.437 1.00 55.69 250 GLY A N 1
ATOM 1829 C CA . GLY A 1 250 ? 21.549 61.490 30.816 1.00 55.69 250 GLY A CA 1
ATOM 1830 C C . GLY A 1 250 ? 21.614 61.497 29.294 1.00 55.69 250 GLY A C 1
ATOM 1831 O O . GLY A 1 250 ? 22.625 61.921 28.754 1.00 55.69 250 GLY A O 1
ATOM 1832 N N . ALA A 1 251 ? 20.584 61.064 28.562 1.00 48.75 251 ALA A N 1
ATOM 1833 C CA . ALA A 1 251 ? 20.574 61.262 27.107 1.00 48.75 251 ALA A CA 1
ATOM 1834 C C . ALA A 1 251 ? 19.159 61.424 26.541 1.00 48.75 251 ALA A C 1
ATOM 1836 O O . ALA A 1 251 ? 18.552 60.513 25.979 1.00 48.75 251 ALA A O 1
ATOM 1837 N N . VAL A 1 252 ? 18.643 62.645 26.670 1.00 55.50 252 VAL A N 1
ATOM 1838 C CA . VAL A 1 252 ? 17.536 63.151 25.859 1.00 55.50 252 VAL A CA 1
ATOM 1839 C C . VAL A 1 252 ? 18.081 63.441 24.463 1.00 55.50 252 VAL A C 1
ATOM 1841 O O . VAL A 1 252 ? 18.768 64.435 24.282 1.00 55.50 252 VAL A O 1
ATOM 1844 N N . HIS A 1 253 ? 17.732 62.633 23.461 1.00 58.09 253 HIS A N 1
ATOM 1845 C CA . HIS A 1 253 ? 17.636 63.128 22.086 1.00 58.09 253 HIS A CA 1
ATOM 1846 C C . HIS A 1 253 ? 16.522 62.425 21.305 1.00 58.09 253 HIS A C 1
ATOM 1848 O O . HIS A 1 253 ? 16.642 61.306 20.818 1.00 58.09 253 HIS A O 1
ATOM 1854 N N . HIS A 1 254 ? 15.416 63.160 21.202 1.00 54.78 254 HIS A N 1
ATOM 1855 C CA . HIS A 1 254 ? 14.556 63.298 20.031 1.00 54.78 254 HIS A CA 1
ATOM 1856 C C . HIS A 1 254 ? 14.944 62.485 18.779 1.00 54.78 254 HIS A C 1
ATOM 1858 O O . HIS A 1 254 ? 15.859 62.858 18.045 1.00 54.78 254 HIS A O 1
ATOM 1864 N N . ARG A 1 255 ? 14.077 61.541 18.389 1.00 52.69 255 ARG A N 1
ATOM 1865 C CA . ARG A 1 255 ? 13.562 61.524 17.010 1.00 52.69 255 ARG A CA 1
ATOM 1866 C C . ARG A 1 255 ? 12.186 60.871 16.925 1.00 52.69 255 ARG A C 1
ATOM 1868 O O . ARG A 1 255 ? 11.983 59.721 17.292 1.00 52.69 255 ARG A O 1
ATOM 1875 N N . GLN A 1 256 ? 11.241 61.678 16.461 1.00 51.19 256 GLN A N 1
ATOM 1876 C CA . GLN A 1 256 ? 9.845 61.352 16.221 1.00 51.19 256 GLN A CA 1
ATOM 1877 C C . GLN A 1 256 ? 9.660 60.757 14.814 1.00 51.19 256 GLN A C 1
ATOM 1879 O O . GLN A 1 256 ? 10.201 61.294 13.849 1.00 51.19 256 GLN A O 1
ATOM 1884 N N . GLY A 1 257 ? 8.791 59.743 14.713 1.00 43.97 257 GLY A N 1
ATOM 1885 C CA . GLY A 1 257 ? 7.885 59.518 13.572 1.00 43.97 257 GLY A CA 1
ATOM 1886 C C . GLY A 1 257 ? 8.210 58.359 12.606 1.00 43.97 257 GLY A C 1
ATOM 1887 O O . GLY A 1 257 ? 9.370 57.978 12.483 1.00 43.97 257 GLY A O 1
ATOM 1888 N N . PRO A 1 258 ? 7.227 57.863 11.818 1.00 58.12 258 PRO A N 1
ATOM 1889 C CA . PRO A 1 258 ? 5.782 57.795 12.060 1.00 58.12 258 PRO A CA 1
ATOM 1890 C C . PRO A 1 258 ? 5.203 56.359 11.986 1.00 58.12 258 PRO A C 1
ATOM 1892 O O . PRO A 1 258 ? 5.772 55.436 11.411 1.00 58.12 258 PRO A O 1
ATOM 1895 N N . ALA A 1 259 ? 4.020 56.212 12.585 1.00 55.12 259 ALA A N 1
ATOM 1896 C CA . ALA A 1 259 ? 3.262 54.980 12.793 1.00 55.12 259 ALA A CA 1
ATOM 1897 C C . ALA A 1 259 ? 2.778 54.260 11.509 1.00 55.12 259 ALA A C 1
ATOM 1899 O O . ALA A 1 259 ? 2.427 54.920 10.525 1.00 55.12 259 ALA A O 1
ATOM 1900 N N . PRO A 1 260 ? 2.619 52.920 11.534 1.00 62.41 260 PRO A N 1
ATOM 1901 C CA . PRO A 1 260 ? 1.938 52.189 10.472 1.00 62.41 260 PRO A CA 1
ATOM 1902 C C . PRO A 1 260 ? 0.418 52.412 10.520 1.00 62.41 260 PRO A C 1
ATOM 1904 O O . PRO A 1 260 ? -0.254 52.215 11.536 1.00 62.41 260 PRO A O 1
ATOM 1907 N N . ARG A 1 261 ? -0.132 52.822 9.372 1.00 57.50 261 ARG A N 1
ATOM 1908 C CA . ARG A 1 261 ? -1.567 53.013 9.138 1.00 57.50 261 ARG A CA 1
ATOM 1909 C C . ARG A 1 261 ? -2.322 51.688 9.274 1.00 57.50 261 ARG A C 1
ATOM 1911 O O . ARG A 1 261 ? -2.173 50.788 8.452 1.00 57.50 261 ARG A O 1
ATOM 1918 N N . ARG A 1 262 ? -3.223 51.634 10.258 1.00 51.25 262 ARG A N 1
ATOM 1919 C CA . ARG A 1 262 ? -4.371 50.720 10.291 1.00 51.25 262 ARG A CA 1
ATOM 1920 C C . ARG A 1 262 ? -5.214 50.926 9.031 1.00 51.25 262 ARG A C 1
ATOM 1922 O O . ARG A 1 262 ? -5.713 52.027 8.806 1.00 51.25 262 ARG A O 1
ATOM 1929 N N . ARG A 1 263 ? -5.428 49.868 8.247 1.00 53.69 263 ARG A N 1
ATOM 1930 C CA . ARG A 1 263 ? -6.499 49.823 7.245 1.00 53.69 263 ARG A CA 1
ATOM 1931 C C . ARG A 1 263 ? -7.515 48.764 7.648 1.00 53.69 263 ARG A C 1
ATOM 1933 O O . ARG A 1 263 ? -7.350 47.573 7.423 1.00 53.69 263 ARG A O 1
ATOM 1940 N N . THR A 1 264 ? -8.558 49.255 8.295 1.00 55.84 264 THR A N 1
ATOM 1941 C CA . THR A 1 264 ? -9.882 48.655 8.378 1.00 55.84 264 THR A CA 1
ATOM 1942 C C . THR A 1 264 ? -10.503 48.590 6.982 1.00 55.84 264 THR A C 1
ATOM 1944 O O . THR A 1 264 ? -10.543 49.596 6.281 1.00 55.84 264 THR A O 1
ATOM 1947 N N . ALA A 1 265 ? -11.030 47.429 6.595 1.00 54.69 265 ALA A N 1
ATOM 1948 C CA . ALA A 1 265 ? -12.143 47.324 5.650 1.00 54.69 265 ALA A CA 1
ATOM 1949 C C . ALA A 1 265 ? -12.787 45.936 5.773 1.00 54.69 265 ALA A C 1
ATOM 1951 O O . ALA A 1 265 ? -12.475 45.005 5.037 1.00 54.69 265 ALA A O 1
ATOM 1952 N N . ARG A 1 266 ? -13.712 45.818 6.731 1.00 46.53 266 ARG A N 1
ATOM 1953 C CA . ARG A 1 266 ? -14.822 44.866 6.646 1.00 46.53 266 ARG A CA 1
ATOM 1954 C C . ARG A 1 266 ? -15.683 45.275 5.450 1.00 46.53 266 ARG A C 1
ATOM 1956 O O . ARG A 1 266 ? -16.068 46.438 5.362 1.00 46.53 266 ARG A O 1
ATOM 1963 N N . ARG A 1 267 ? -16.023 44.332 4.575 1.00 50.91 267 ARG A N 1
ATOM 1964 C CA . ARG A 1 267 ? -17.064 44.510 3.558 1.00 50.91 267 ARG A CA 1
ATOM 1965 C C . ARG A 1 267 ? -18.033 43.327 3.658 1.00 50.91 267 ARG A C 1
ATOM 1967 O O . ARG A 1 267 ? -17.652 42.226 3.276 1.00 50.91 267 ARG A O 1
ATOM 1974 N N . PRO A 1 268 ? -19.245 43.518 4.204 1.00 53.78 268 PRO A N 1
ATOM 1975 C CA . PRO A 1 268 ? -20.318 42.551 4.071 1.00 53.78 268 PRO A CA 1
ATOM 1976 C C . PRO A 1 268 ? -21.050 42.832 2.755 1.00 53.78 268 PRO A C 1
ATOM 1978 O O . PRO A 1 268 ? -21.463 43.963 2.500 1.00 53.78 268 PRO A O 1
ATOM 1981 N N . LEU A 1 269 ? -21.207 41.816 1.912 1.00 60.56 269 LEU A N 1
ATOM 1982 C CA . LEU A 1 269 ? -22.207 41.839 0.851 1.00 60.56 269 LEU A CA 1
ATOM 1983 C C . LEU A 1 269 ? -23.282 40.826 1.214 1.00 60.56 269 LEU A C 1
ATOM 1985 O O . LEU A 1 269 ? -23.114 39.620 1.064 1.00 60.56 269 LEU A O 1
ATOM 1989 N N . ALA A 1 270 ? -24.373 41.376 1.736 1.00 48.75 270 ALA A N 1
ATOM 1990 C CA . ALA A 1 270 ? -25.688 40.787 1.639 1.00 48.75 270 ALA A CA 1
ATOM 1991 C C . ALA A 1 270 ? -26.074 40.707 0.155 1.00 48.75 270 ALA A C 1
ATOM 1993 O O . ALA A 1 270 ? -25.911 41.672 -0.592 1.00 48.75 270 ALA A O 1
ATOM 1994 N N . GLY A 1 271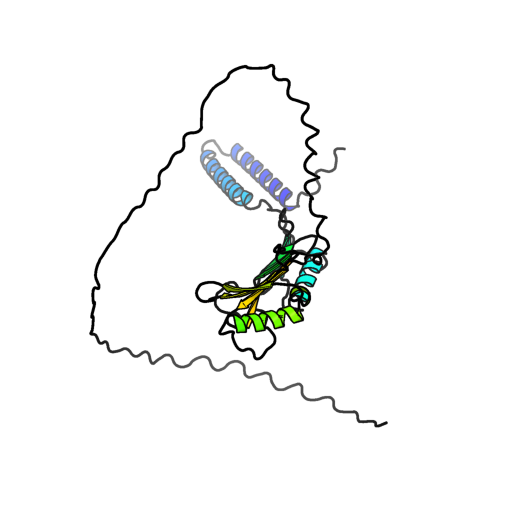 ? -26.585 39.554 -0.252 1.00 50.00 271 GLY A N 1
ATOM 1995 C CA . GLY A 1 271 ? -27.161 39.315 -1.565 1.00 50.00 271 GLY A CA 1
ATOM 1996 C C . GLY A 1 271 ? -28.175 38.197 -1.423 1.00 50.00 271 GLY A C 1
ATOM 1997 O O . GLY A 1 271 ? -27.862 37.038 -1.670 1.00 50.00 271 GLY A O 1
ATOM 1998 N N . GLY A 1 272 ? -29.359 38.557 -0.929 1.00 40.91 272 GLY A N 1
ATOM 1999 C CA . GLY A 1 272 ? -30.530 37.699 -0.981 1.00 40.91 272 GLY A CA 1
ATOM 2000 C C . GLY A 1 272 ? -30.970 37.506 -2.428 1.00 40.91 272 GLY A C 1
ATOM 2001 O O . GLY A 1 272 ? -30.996 38.458 -3.207 1.00 40.91 272 GLY A O 1
ATOM 2002 N N . VAL A 1 273 ? -31.331 36.272 -2.766 1.00 54.75 273 VAL A N 1
ATOM 2003 C CA . VAL A 1 273 ? -32.197 35.974 -3.904 1.00 54.75 273 VAL A CA 1
ATOM 2004 C C . VAL A 1 273 ? -33.263 35.015 -3.394 1.00 54.75 273 VAL A C 1
ATOM 2006 O O . VAL A 1 273 ? -33.056 33.806 -3.309 1.00 54.75 273 VAL A O 1
ATOM 2009 N N . ASP A 1 274 ? -34.393 35.601 -3.010 1.00 47.69 274 ASP A N 1
ATOM 2010 C CA . ASP A 1 274 ? -35.685 34.929 -2.995 1.00 47.69 274 ASP A CA 1
ATOM 2011 C C . ASP A 1 274 ? -36.081 34.605 -4.439 1.00 47.69 274 ASP A C 1
ATOM 2013 O O . ASP A 1 274 ? -35.983 35.452 -5.329 1.00 47.69 274 ASP A O 1
ATOM 2017 N N . GLY A 1 275 ? -36.534 33.374 -4.682 1.00 46.34 275 GLY A N 1
ATOM 2018 C CA . GLY A 1 275 ? -36.877 32.940 -6.033 1.00 46.34 275 GLY A CA 1
ATOM 2019 C C . GLY A 1 275 ? -37.471 31.540 -6.144 1.00 46.34 275 GLY A C 1
ATOM 2020 O O . GLY A 1 275 ? -36.962 30.748 -6.919 1.00 46.34 275 GLY A O 1
ATOM 2021 N N . GLY A 1 276 ? -38.540 31.262 -5.389 1.00 40.34 276 GLY A N 1
ATOM 2022 C CA . GLY A 1 276 ? -39.741 30.546 -5.860 1.00 40.34 276 GLY A CA 1
ATOM 2023 C C . GLY A 1 276 ? -39.667 29.068 -6.327 1.00 40.34 276 GLY A C 1
ATOM 2024 O O . GLY A 1 276 ? -38.859 28.703 -7.177 1.00 40.34 276 GLY A O 1
ATOM 2025 N N . PRO A 1 277 ? -40.610 28.207 -5.888 1.00 51.41 277 PRO A N 1
ATOM 2026 C CA . PRO A 1 277 ? -40.724 26.827 -6.347 1.00 51.41 277 PRO A CA 1
ATOM 2027 C C . PRO A 1 277 ? -41.551 26.744 -7.639 1.00 51.41 277 PRO A C 1
ATOM 2029 O O . PRO A 1 277 ? -42.757 26.990 -7.636 1.00 51.41 277 PRO A O 1
ATOM 2032 N N . LEU A 1 278 ? -40.938 26.327 -8.749 1.00 51.16 278 LEU A N 1
ATOM 2033 C CA . LEU A 1 278 ? -41.688 25.913 -9.936 1.00 51.16 278 LEU A CA 1
ATOM 2034 C C . LEU A 1 278 ? -41.883 24.397 -9.947 1.00 51.16 278 LEU A C 1
ATOM 2036 O O . LEU A 1 278 ? -41.057 23.611 -10.406 1.00 51.16 278 LEU A O 1
ATOM 2040 N N . LEU A 1 279 ? -43.062 24.026 -9.456 1.00 48.72 279 LEU A N 1
ATOM 2041 C CA . LEU A 1 279 ? -43.808 22.834 -9.829 1.00 48.72 279 LEU A CA 1
ATOM 2042 C C . LEU A 1 279 ? -43.744 22.613 -11.350 1.00 48.72 279 LEU A C 1
ATOM 2044 O O . LEU A 1 279 ? -44.443 23.282 -12.107 1.00 48.72 279 LEU A O 1
ATOM 2048 N N . SER A 1 280 ? -42.986 21.615 -11.801 1.00 43.97 280 SER A N 1
ATOM 2049 C CA . SER A 1 280 ? -43.165 21.045 -13.138 1.00 43.97 280 SER A CA 1
ATOM 2050 C C . SER A 1 280 ? -43.708 19.629 -13.013 1.00 43.97 280 SER A C 1
ATOM 2052 O O . SER A 1 280 ? -42.999 18.626 -13.029 1.00 43.97 280 SER A O 1
ATOM 2054 N N . ARG A 1 281 ? -45.036 19.564 -12.878 1.00 46.31 281 ARG A N 1
ATOM 2055 C CA . ARG A 1 281 ? -45.820 18.399 -13.280 1.00 46.31 281 ARG A CA 1
ATOM 2056 C C . ARG A 1 281 ? -45.640 18.217 -14.789 1.00 46.31 281 ARG A C 1
ATOM 2058 O O . ARG A 1 281 ? -46.223 18.965 -15.568 1.00 46.31 281 ARG A O 1
ATOM 2065 N N . ARG A 1 282 ? -44.951 17.159 -15.212 1.00 48.59 282 ARG A N 1
ATOM 2066 C CA . ARG A 1 282 ? -45.213 16.526 -16.513 1.00 48.59 282 ARG A CA 1
ATOM 2067 C C . ARG A 1 282 ? -45.522 15.050 -16.323 1.00 48.59 282 ARG A C 1
ATOM 2069 O O . ARG A 1 282 ? -44.650 14.199 -16.216 1.00 48.59 282 ARG A O 1
ATOM 2076 N N . ARG A 1 283 ? -46.828 14.783 -16.283 1.00 45.62 283 ARG A N 1
ATOM 2077 C CA . ARG A 1 283 ? -47.425 13.504 -16.659 1.00 45.62 283 ARG A CA 1
ATOM 2078 C C . ARG A 1 283 ? -47.342 13.322 -18.183 1.00 45.62 283 ARG A C 1
ATOM 2080 O O . ARG A 1 283 ? -47.347 14.301 -18.925 1.00 45.62 283 ARG A O 1
ATOM 2087 N N . CYS A 1 284 ? -47.434 12.050 -18.575 1.00 41.75 284 CYS A N 1
ATOM 2088 C CA . CYS A 1 284 ? -47.875 11.508 -19.869 1.00 41.75 284 CYS A CA 1
ATOM 2089 C C . CYS A 1 284 ? -46.825 11.299 -20.971 1.00 41.75 284 CYS A C 1
ATOM 2091 O O . CYS A 1 284 ? -46.532 12.205 -21.743 1.00 41.75 284 CYS A O 1
ATOM 2093 N N . ARG A 1 285 ? -46.421 10.032 -21.140 1.00 43.16 285 ARG A N 1
ATOM 2094 C CA . ARG A 1 285 ? -46.618 9.150 -22.324 1.00 43.16 285 ARG A CA 1
ATOM 2095 C C . ARG A 1 285 ? -45.536 8.061 -22.246 1.00 43.16 285 ARG A C 1
ATOM 2097 O O . ARG A 1 285 ? -44.375 8.377 -22.077 1.00 43.16 285 ARG A O 1
ATOM 2104 N N . GLY A 1 286 ? -45.825 6.764 -22.276 1.00 39.25 286 GLY A N 1
ATOM 2105 C CA . GLY A 1 286 ? -46.773 6.100 -23.162 1.00 39.25 286 GLY A CA 1
ATOM 2106 C C . GLY A 1 286 ? -46.080 5.730 -24.477 1.00 39.25 286 GLY A C 1
ATOM 2107 O O . GLY A 1 286 ? -46.312 6.389 -25.482 1.00 39.25 286 GLY A O 1
ATOM 2108 N N . GLY A 1 287 ? -45.251 4.683 -24.461 1.00 36.53 287 GLY A N 1
ATOM 2109 C CA . GLY A 1 287 ? -44.688 4.011 -25.641 1.00 36.53 287 GLY A CA 1
ATOM 2110 C C . GLY A 1 287 ? -44.177 2.640 -25.197 1.00 36.53 287 GLY A C 1
ATOM 2111 O O . GLY A 1 287 ? -43.172 2.555 -24.509 1.00 36.53 287 GLY A O 1
ATOM 2112 N N . ARG A 1 288 ? -44.976 1.569 -25.267 1.00 43.06 288 ARG A N 1
ATOM 2113 C CA . ARG A 1 288 ? -45.185 0.703 -26.443 1.00 43.06 288 ARG A CA 1
ATOM 2114 C C . ARG A 1 288 ? -43.918 0.463 -27.265 1.00 43.06 288 ARG A C 1
ATOM 2116 O O . ARG A 1 288 ? -43.601 1.237 -28.155 1.00 43.06 288 ARG A O 1
ATOM 2123 N N . GLY A 1 289 ? -43.350 -0.718 -27.037 1.00 38.09 289 GLY A N 1
ATOM 2124 C CA . GLY A 1 289 ? -42.923 -1.612 -28.105 1.00 38.09 289 GLY A CA 1
ATOM 2125 C C . GLY A 1 289 ? -41.495 -1.422 -28.593 1.00 38.09 289 GLY A C 1
ATOM 2126 O O . GLY A 1 289 ? -41.207 -0.487 -29.329 1.00 38.09 289 GLY A O 1
ATOM 2127 N N . ARG A 1 290 ? -40.657 -2.426 -28.333 1.00 48.59 290 ARG A N 1
ATOM 2128 C CA . ARG A 1 290 ? -40.235 -3.356 -29.389 1.00 48.59 290 ARG A CA 1
ATOM 2129 C C . ARG A 1 290 ? -39.463 -4.532 -28.805 1.00 48.59 290 ARG A C 1
ATOM 2131 O O . ARG A 1 290 ? -38.449 -4.379 -28.135 1.00 48.59 290 ARG A O 1
ATOM 2138 N N . ASP A 1 291 ? -40.009 -5.700 -29.111 1.00 47.00 291 ASP A N 1
ATOM 2139 C CA . ASP A 1 291 ? -39.341 -6.981 -29.259 1.00 47.00 291 ASP A CA 1
ATOM 2140 C C . ASP A 1 291 ? -37.877 -6.888 -29.697 1.00 47.00 291 ASP A C 1
ATOM 2142 O O . ASP A 1 291 ? -37.582 -6.520 -30.833 1.00 47.00 291 ASP A O 1
ATOM 2146 N N . HIS A 1 292 ? -36.984 -7.401 -28.855 1.00 46.12 292 HIS A N 1
ATOM 2147 C CA . HIS A 1 292 ? -35.772 -8.078 -29.311 1.00 46.12 292 HIS A CA 1
ATOM 2148 C C . HIS A 1 292 ? -35.636 -9.440 -28.617 1.00 46.12 292 HIS A C 1
ATOM 2150 O O . HIS A 1 292 ? -34.661 -9.757 -27.944 1.00 46.12 292 HIS A O 1
ATOM 2156 N N . ARG A 1 293 ? -36.636 -10.301 -28.853 1.00 46.56 293 ARG A N 1
ATOM 2157 C CA . ARG A 1 293 ? -36.409 -11.747 -28.960 1.00 46.56 293 ARG A CA 1
ATOM 2158 C C . ARG A 1 293 ? -35.794 -12.030 -30.329 1.00 46.56 293 ARG A C 1
ATOM 2160 O O . ARG A 1 293 ? -36.494 -11.931 -31.329 1.00 46.56 293 ARG A O 1
ATOM 2167 N N . ARG A 1 294 ? -34.513 -12.402 -30.352 1.00 47.09 294 ARG A N 1
ATOM 2168 C CA . ARG A 1 294 ? -33.847 -13.338 -31.290 1.00 47.09 294 ARG A CA 1
ATOM 2169 C C . ARG A 1 294 ? -32.372 -12.962 -31.417 1.00 47.09 294 ARG A C 1
ATOM 2171 O O . ARG A 1 294 ? -32.002 -12.170 -32.272 1.00 47.09 294 ARG A O 1
ATOM 2178 N N . ARG A 1 295 ? -31.528 -13.631 -30.636 1.00 48.50 295 ARG A N 1
ATOM 2179 C CA . ARG A 1 295 ? -30.304 -14.266 -31.146 1.00 48.50 295 ARG A CA 1
ATOM 2180 C C . ARG A 1 295 ? -29.916 -15.365 -30.175 1.00 48.50 295 ARG A C 1
ATOM 2182 O O . ARG A 1 295 ? -29.159 -15.205 -29.229 1.00 48.50 295 ARG A O 1
ATOM 2189 N N . ASP A 1 296 ? -30.601 -16.464 -30.423 1.00 42.75 296 ASP A N 1
ATOM 2190 C CA . ASP A 1 296 ? -30.387 -17.771 -29.854 1.00 42.75 296 ASP A CA 1
ATOM 2191 C C . ASP A 1 296 ? -29.113 -18.382 -30.461 1.00 42.75 296 ASP A C 1
ATOM 2193 O O . ASP A 1 296 ? -28.816 -18.182 -31.640 1.00 42.75 296 ASP A O 1
ATOM 2197 N N . ARG A 1 297 ? -28.428 -19.182 -29.641 1.00 49.56 297 ARG A N 1
ATOM 2198 C CA . ARG A 1 297 ? -27.654 -20.371 -30.032 1.00 49.56 297 ARG A CA 1
ATOM 2199 C C . ARG A 1 297 ? -26.643 -20.230 -31.174 1.00 49.56 297 ARG A C 1
ATOM 2201 O O . ARG A 1 297 ? -26.955 -20.495 -32.330 1.00 49.56 297 ARG A O 1
ATOM 2208 N N . ARG A 1 298 ? -25.371 -20.075 -30.796 1.00 47.16 298 ARG A N 1
ATOM 2209 C CA . ARG A 1 298 ? -24.247 -20.892 -31.305 1.00 47.16 298 ARG A CA 1
ATOM 2210 C C . ARG A 1 298 ? -22.980 -20.529 -30.535 1.00 47.16 298 ARG A C 1
ATOM 2212 O O . ARG A 1 298 ? -22.339 -19.547 -30.861 1.00 47.16 298 ARG A O 1
ATOM 2219 N N . GLN A 1 299 ? -22.673 -21.318 -29.505 1.00 45.38 299 GLN A N 1
ATOM 2220 C CA . GLN A 1 299 ? -21.319 -21.698 -29.062 1.00 45.38 299 GLN A CA 1
ATOM 2221 C C . GLN A 1 299 ? -21.446 -22.547 -27.784 1.00 45.38 299 GLN A C 1
ATOM 2223 O O . GLN A 1 299 ? -21.106 -22.158 -26.674 1.00 45.38 299 GLN A O 1
ATOM 2228 N N . ARG A 1 300 ? -22.007 -23.747 -27.950 1.00 46.94 300 ARG A N 1
ATOM 2229 C CA . ARG A 1 300 ? -21.796 -24.880 -27.045 1.00 46.94 300 ARG A CA 1
ATOM 2230 C C . ARG A 1 300 ? -21.391 -26.046 -27.932 1.00 46.94 300 ARG A C 1
ATOM 2232 O O . ARG A 1 300 ? -22.254 -26.581 -28.613 1.00 46.94 300 ARG A O 1
ATOM 2239 N N . HIS A 1 301 ? -20.090 -26.327 -27.982 1.00 47.34 301 HIS A N 1
ATOM 2240 C CA . HIS A 1 301 ? -19.464 -27.639 -28.213 1.00 47.34 301 HIS A CA 1
ATOM 2241 C C . HIS A 1 301 ? -18.067 -27.489 -28.819 1.00 47.34 301 HIS A C 1
ATOM 2243 O O . HIS A 1 301 ? -17.894 -27.712 -30.006 1.00 47.34 301 HIS A O 1
ATOM 2249 N N . VAL A 1 302 ? -17.068 -27.188 -27.986 1.00 48.31 302 VAL A N 1
ATOM 2250 C CA . VAL A 1 302 ? -15.711 -27.747 -28.111 1.00 48.31 302 VAL A CA 1
ATOM 2251 C C . VAL A 1 302 ? -15.133 -27.798 -26.692 1.00 48.31 302 VAL A C 1
ATOM 2253 O O . VAL A 1 302 ? -15.186 -26.796 -25.987 1.00 48.31 302 VAL A O 1
ATOM 2256 N N . GLY A 1 303 ? -14.632 -28.956 -26.247 1.00 40.34 303 GLY A N 1
ATOM 2257 C CA . GLY A 1 303 ? -13.804 -29.039 -25.034 1.00 40.34 303 GLY A CA 1
ATOM 2258 C C . GLY A 1 303 ? -14.270 -29.971 -23.910 1.00 40.34 303 GLY A C 1
ATOM 2259 O O . GLY A 1 303 ? -13.945 -29.726 -22.754 1.00 40.34 303 GLY A O 1
ATOM 2260 N N . ARG A 1 304 ? -15.003 -31.054 -24.202 1.00 50.31 304 ARG A N 1
ATOM 2261 C CA . ARG A 1 304 ? -15.193 -32.173 -23.257 1.00 50.31 304 ARG A CA 1
ATOM 2262 C C . ARG A 1 304 ? -14.275 -33.332 -23.666 1.00 50.31 304 ARG A C 1
ATOM 2264 O O . ARG A 1 304 ? -14.722 -34.283 -24.288 1.00 50.31 304 ARG A O 1
ATOM 2271 N N . SER A 1 305 ? -12.980 -33.231 -23.358 1.00 46.56 305 SER A N 1
ATOM 2272 C CA . SER A 1 305 ? -12.026 -34.343 -23.522 1.00 46.56 305 SER A CA 1
ATOM 2273 C C . SER A 1 305 ? -10.728 -34.113 -22.734 1.00 46.56 305 SER A C 1
ATOM 2275 O O . SER A 1 305 ? -9.716 -33.730 -23.313 1.00 46.56 305 SER A O 1
ATOM 2277 N N . ARG A 1 306 ? -10.748 -34.324 -21.409 1.00 49.00 306 ARG A N 1
ATOM 2278 C CA . ARG A 1 306 ? -9.571 -34.741 -20.605 1.00 49.00 306 ARG A CA 1
ATOM 2279 C C . ARG A 1 306 ? -9.952 -34.968 -19.134 1.00 49.00 306 ARG A C 1
ATOM 2281 O O . ARG A 1 306 ? -9.556 -34.245 -18.230 1.00 49.00 306 ARG A O 1
ATOM 2288 N N . ARG A 1 307 ? -10.735 -36.017 -18.895 1.00 48.03 307 ARG A N 1
ATOM 2289 C CA . ARG A 1 307 ? -10.816 -36.714 -17.603 1.00 48.03 307 ARG A CA 1
ATOM 2290 C C . ARG A 1 307 ? -10.969 -38.200 -17.902 1.00 48.03 307 ARG A C 1
ATOM 2292 O O . ARG A 1 307 ? -12.077 -38.692 -17.894 1.00 48.03 307 ARG A O 1
ATOM 2299 N N . GLU A 1 308 ? -9.870 -38.871 -18.238 1.00 52.56 308 GLU A N 1
ATOM 2300 C CA . GLU A 1 308 ? -9.752 -40.337 -18.171 1.00 52.56 308 GLU A CA 1
ATOM 2301 C C . GLU A 1 308 ? -8.286 -40.711 -18.471 1.00 52.56 308 GLU A C 1
ATOM 2303 O O . GLU A 1 308 ? -7.911 -40.853 -19.629 1.00 52.56 308 GLU A O 1
ATOM 2308 N N . ARG A 1 309 ? -7.425 -40.734 -17.442 1.00 51.16 309 ARG A N 1
ATOM 2309 C CA . ARG A 1 309 ? -6.110 -41.429 -17.351 1.00 51.16 309 ARG A CA 1
ATOM 2310 C C . ARG A 1 309 ? -5.215 -40.723 -16.332 1.00 51.16 309 ARG A C 1
ATOM 2312 O O . ARG A 1 309 ? -4.372 -39.910 -16.690 1.00 51.16 309 ARG A O 1
ATOM 2319 N N . ARG A 1 310 ? -5.434 -41.045 -15.056 1.00 49.62 310 ARG A N 1
ATOM 2320 C CA . ARG A 1 310 ? -4.427 -41.183 -13.979 1.00 49.62 310 ARG A CA 1
ATOM 2321 C C . ARG A 1 310 ? -5.163 -41.471 -12.663 1.00 49.62 310 ARG A C 1
ATOM 2323 O O . ARG A 1 310 ? -5.174 -40.690 -11.724 1.00 49.62 310 ARG A O 1
ATOM 2330 N N . ARG A 1 311 ? -5.843 -42.617 -12.638 1.00 51.84 311 ARG A N 1
ATOM 2331 C CA . ARG A 1 311 ? -6.184 -43.363 -11.422 1.00 51.84 311 ARG A CA 1
ATOM 2332 C C . ARG A 1 311 ? -5.768 -44.803 -11.696 1.00 51.84 311 ARG A C 1
ATOM 2334 O O . ARG A 1 311 ? -6.512 -45.513 -12.361 1.00 51.84 311 ARG A O 1
ATOM 2341 N N . ARG A 1 312 ? -4.543 -45.165 -11.303 1.00 49.75 312 ARG A N 1
ATOM 2342 C CA . ARG A 1 312 ? -4.034 -46.534 -11.074 1.00 49.75 312 ARG A CA 1
ATOM 2343 C C . ARG A 1 312 ? -2.576 -46.429 -10.595 1.00 49.75 312 ARG A C 1
ATOM 2345 O O . ARG A 1 312 ? -1.772 -45.800 -11.273 1.00 49.75 312 ARG A O 1
ATOM 2352 N N . GLY A 1 313 ? -2.292 -47.045 -9.445 1.00 41.38 313 GLY A N 1
ATOM 2353 C CA . GLY A 1 313 ? -1.020 -47.021 -8.702 1.00 41.38 313 GLY A CA 1
ATOM 2354 C C . GLY A 1 313 ? -1.037 -45.904 -7.653 1.00 41.38 313 GLY A C 1
ATOM 2355 O O . GLY A 1 313 ? -1.175 -44.752 -8.029 1.00 41.38 313 GLY A O 1
ATOM 2356 N N . HIS A 1 314 ? -0.996 -46.118 -6.340 1.00 51.03 314 HIS A N 1
ATOM 2357 C CA . HIS A 1 314 ? -0.439 -47.211 -5.549 1.00 51.03 314 HIS A CA 1
ATOM 2358 C C . HIS A 1 314 ? -1.186 -47.235 -4.197 1.00 51.03 314 HIS A C 1
ATOM 2360 O O . HIS A 1 314 ? -1.285 -46.203 -3.539 1.00 51.03 314 HIS A O 1
ATOM 2366 N N . LEU A 1 315 ? -1.710 -48.391 -3.789 1.00 48.69 315 LEU A N 1
ATOM 2367 C CA . LEU A 1 315 ? -2.119 -48.690 -2.414 1.00 48.69 315 LEU A CA 1
ATOM 2368 C C . LEU A 1 315 ? -1.375 -49.963 -2.017 1.00 48.69 315 LEU A C 1
ATOM 2370 O O . LEU A 1 315 ? -1.731 -51.029 -2.507 1.00 48.69 315 LEU A O 1
ATOM 2374 N N . THR A 1 316 ? -0.350 -49.843 -1.175 1.00 55.03 316 THR A N 1
ATOM 2375 C CA . THR A 1 316 ? 0.249 -50.950 -0.409 1.00 55.03 316 THR A CA 1
ATOM 2376 C C . THR A 1 316 ? 0.993 -50.379 0.800 1.00 55.03 316 THR A C 1
ATOM 2378 O O . THR A 1 316 ? 1.885 -49.555 0.619 1.00 55.03 316 THR A O 1
ATOM 2381 N N . GLY A 1 317 ? 0.635 -50.858 1.998 1.00 48.00 317 GLY A N 1
ATOM 2382 C CA . GLY A 1 317 ? 1.259 -50.574 3.301 1.00 48.00 317 GLY A CA 1
ATOM 2383 C C . GLY A 1 317 ? 0.379 -49.653 4.153 1.00 48.00 317 GLY A C 1
ATOM 2384 O O . GLY A 1 317 ? 0.294 -48.471 3.860 1.00 48.00 317 GLY A O 1
ATOM 2385 N N . GLY A 1 318 ? -0.392 -50.094 5.149 1.00 46.72 318 GLY A N 1
ATOM 2386 C CA . GLY A 1 318 ? -0.182 -51.187 6.105 1.00 46.72 318 GLY A CA 1
ATOM 2387 C C . GLY A 1 318 ? 0.117 -50.558 7.480 1.00 46.72 318 GLY A C 1
ATOM 2388 O O . GLY A 1 318 ? 1.095 -49.820 7.563 1.00 46.72 318 GLY A O 1
ATOM 2389 N N . PRO A 1 319 ? -0.708 -50.766 8.526 1.00 64.69 319 PRO A N 1
ATOM 2390 C CA . PRO A 1 319 ? -0.514 -50.136 9.832 1.00 64.69 319 PRO A CA 1
ATOM 2391 C C . PRO A 1 319 ? 0.409 -50.969 10.731 1.00 64.69 319 PRO A C 1
ATOM 2393 O O . PRO A 1 319 ? 0.371 -52.198 10.693 1.00 64.69 319 PRO A O 1
ATOM 2396 N N . ALA A 1 320 ? 1.172 -50.298 11.593 1.00 54.09 320 ALA A N 1
ATOM 2397 C CA . ALA A 1 320 ? 1.811 -50.917 12.748 1.00 54.09 320 ALA A CA 1
ATOM 2398 C C . ALA A 1 320 ? 1.513 -50.081 13.998 1.00 54.09 320 ALA A C 1
ATOM 2400 O O . ALA A 1 320 ? 1.821 -48.893 14.060 1.00 54.09 320 ALA A O 1
ATOM 2401 N N . CYS A 1 321 ? 0.870 -50.736 14.961 1.00 51.88 321 CYS A N 1
ATOM 2402 C CA . CYS A 1 321 ? 0.775 -50.331 16.354 1.00 51.88 321 CYS A CA 1
ATOM 2403 C C . CYS A 1 321 ? 2.153 -50.430 17.019 1.00 51.88 321 CYS A C 1
ATOM 2405 O O . CYS A 1 321 ? 2.840 -51.431 16.815 1.00 51.88 321 CYS A O 1
ATOM 2407 N N . THR A 1 322 ? 2.508 -49.479 17.880 1.00 57.38 322 THR A N 1
ATOM 2408 C CA . THR A 1 322 ? 2.989 -49.733 19.252 1.00 57.38 322 THR A CA 1
ATOM 2409 C C . THR A 1 322 ? 2.870 -48.455 20.067 1.00 57.38 322 THR A C 1
ATOM 2411 O O . THR A 1 322 ? 3.124 -47.378 19.486 1.00 57.38 322 THR A O 1
#

Radius of gyration: 37.67 Å; chains: 1; bounding box: 95×114×104 Å

Foldseek 3Di:
DPDPDPPDDDVVNVVVVVVVVVVVVVLVVVVVPDPPVVVVVVVVVVVVVVVVCVVVVVVDPPPDDPPQDDPPDLQNVLVQVVCCLQANPPWDFPGWDDDPPPQWIWTDIPQWIWIAGPDVRQKIKIARDDALDDDPSFAAQDDPQDFDPDQVSLVVLVCSSCCVRPVVLVPQWDWDKDQDPDPNSQHIKIFTWHADPNDTHDTAKIFGQHRRSGGRIIIGGRDDPPPPPDPPPPVPPPPPPDPPPPDDPDDDDDDDDDDDDDDDDDDDDDDDDDDDDDDDDDDDDDDDDDDDPDDDDDDPDDDPDDDDDDPDDDDDDDDDDD

Secondary structure (DSSP, 8-state):
----S-S---HHHHHHHHHHHHHHHHHHHHHHHS-TTTHHHHHHHHHHHHHHHHHHHTT---------PPTTSHHHHHHHHHHHHHHGGGS-EEEEEE-TTT-EEEEEESS-EEEEETTT--EEEEE--SSSSPPTTSEEPSSS-PPP-SHHHHHHHHHHHHHHH-GGGTTTEEEEEEE-SGGGTT-EEEEEEEEETTEEEEEEEEEEE-TTSEEEEEEEE-PPPTT-SPP--PPPS-----------S---------PPPP---------------------------------------S-----SS-------------

Sequence (322 aa):
MLHTALKGHTPLTLLLIAAAAAAALLALVIARRAGRRTVRRAASGAVLCCILVLATGLAVLPVGSDEPRTAGDARYEAASRALTTAFGDRYGIVDVRQEPGSGELTITLNTGVATLSWPDAENFNISLERTAEPGPDSFPVAGDGTPPASPDDAVAAAERYAGTHYPWALNETTRTVDAVGDGAQFGWLVSWRSVVDGVLMPLRLDVQINRAGRVSQLNVQQNPPPGSLPPHWSPGPAPTEGPRGAADPGAVHHRQGPAPRRRTARRPLAGGVDGGPLLSRRRCRGGRGRDHRRRDRRQRHVGRSRRERRRRGHLTGGPACT